Protein AF-0000000075212640 (afdb_homodimer)

Sequence (306 aa):
MAEPISKIMETDVYTANENDTIADVLKILVDKRTSGLPIINDNREIVGFISDGDIMKFIAKQDPRIIDMTSFITVWYDIESFDQKLEDLLKINVMELATTKAITVDINEAVDDVARVLGKKKIKKVPVEENGKLVGVVSRSNIIRYIVQKHLSMAEPISKIMETDVYTANENDTIADVLKILVDKRTSGLPIINDNREIVGFISDGDIMKFIAKQDPRIIDMTSFITVWYDIESFDQKLEDLLKINVMELATTKAITVDINEAVDDVARVLGKKKIKKVPVEENGKLVGVVSRSNIIRYIVQKHLS

Solvent-accessible surface area (backbone atoms only — not comparable to full-atom values): 16655 Å² total; per-residue (Å²): 131,76,55,40,34,62,79,61,38,42,65,86,66,65,68,40,48,61,80,32,30,34,45,57,48,52,50,48,31,59,76,66,72,44,62,58,31,48,19,22,45,96,87,50,35,73,52,22,33,41,37,55,63,46,53,28,37,57,68,34,54,74,63,72,38,75,47,83,47,75,94,68,65,51,70,49,64,62,75,68,47,68,68,57,48,47,60,54,47,39,67,35,50,37,64,81,62,29,44,60,83,52,69,66,41,50,44,70,39,32,44,68,59,51,45,26,49,34,20,71,68,69,45,60,62,38,43,22,24,56,96,69,28,73,59,26,34,39,39,56,64,46,54,50,47,50,48,42,58,70,72,70,97,130,76,54,40,33,62,80,60,39,42,65,87,66,65,69,41,49,60,81,33,30,34,45,57,47,52,50,48,31,57,76,67,71,45,62,58,28,48,18,22,47,97,86,50,34,73,52,21,32,42,39,55,62,46,52,28,35,56,69,34,52,74,63,73,38,74,42,82,48,75,97,66,65,50,68,47,62,61,74,67,48,69,67,56,49,48,60,54,46,37,66,35,49,37,64,80,62,28,45,59,83,52,68,67,42,52,44,71,39,32,43,67,57,50,44,26,49,34,20,71,69,69,47,60,62,36,43,22,25,56,96,70,29,74,59,26,34,39,40,56,64,45,54,50,46,50,48,42,58,70,71,70,98

Secondary structure (DSSP, 8-state):
-PPBGGGTSB-S---EETT-BHHHHHHHHHHHT-SEEEEE-TT-BEEEEEEHHHHHHHHH---------SSS---------HHHHHHHHHHSBGGGTSBSS---EETTSBHHHHHHHHHHTT-SEEEEEETTEEEEEEEHHHHHHHHHHHHT-/-PPBGGGTSB-S---EETT-BHHHHHHHHHHHT-SEEEEE-TT-BEEEEEEHHHHHHHHH---------SSS---------HHHHHHHHHHSBGGGTSBSS---EETTSBHHHHHHHHHHHT-SEEEEEETTEEEEEEEHHHHHHHHHHHHT-

InterPro domains:
  IPR000644 CBS domain [PF00571] (5-60)
  IPR000644 CBS domain [PF00571] (94-148)
  IPR000644 CBS domain [PS51371] (9-65)
  IPR000644 CBS domain [PS51371] (98-153)
  IPR000644 CBS domain [SM00116] (12-60)
  IPR000644 CBS domain [SM00116] (101-148)
  IPR046342 CBS domain superfamily [G3DSA:3.10.580.10] (2-152)
  IPR046342 CBS domain superfamily [SSF54631] (4-149)
  IPR051257 Diverse Function CBS-Domain-Containing Protein [PTHR43080] (5-151)

Nearest PDB structures (foldseek):
  5awe-assembly1_A  TM=8.950E-01  e=1.398E-11  Thermus thermophilus HB8
  4esy-assembly1_B  TM=7.595E-01  e=5.398E-13  Sphaerobacter thermophilus DSM 20745
  4fry-assembly1_A  TM=8.444E-01  e=2.947E-11  Burkholderia ambifaria MC40-6
  4noc-assembly2_C-2  TM=7.188E-01  e=3.620E-10  Kribbella flavida DSM 17836
  4noc-assembly1_B  TM=7.050E-01  e=7.648E-09  Kribbella flavida DSM 17836

pLDDT: mean 90.09, std 15.14, range [45.75, 98.69]

Foldseek 3Di:
DFDFPLVQFAQPADAAEQQAAVLVVVVCCVVVVHFKHFYAYPVQFGFWMDGVVLVVVQLPDQPQPQPPDPPPSPSPSPPPDSVNSVVVRRGHRRNVRTGGPADAAERGDGLVVVLVVCVVVVHFKHFYDHPRHTRGMDGPVSSVVVCCVVPVD/DFDFPLVQFAQPADAAEQQAAVLVVVVCCVVVVHFKHFYAYPVQFGFWMDGVVLVVVQLPDQPQPQPPDPPPSPSPSPPPDSVNSVVVRRGHRRNVRTGGPADAAERGDGLVVVLVVCVVVVHFKHFYDDPRHTRGMDGPVSSVVVCCVVPVD

Radius of gyration: 21.29 Å; Cα contacts (8 Å, |Δi|>4): 547; chains: 2; bounding box: 55×68×63 Å

Organism: Peptococcus niger (NCBI:txid2741)

Structure (mmCIF, N/CA/C/O backbone):
data_AF-0000000075212640-model_v1
#
loop_
_entity.id
_entity.type
_entity.pdbx_description
1 polymer 'CBS domain-containing protein'
#
loop_
_atom_site.group_PDB
_atom_site.id
_atom_site.type_symbol
_atom_site.label_atom_id
_atom_site.label_alt_id
_atom_site.label_comp_id
_atom_site.label_asym_id
_atom_site.label_entity_id
_atom_site.label_seq_id
_atom_site.pdbx_PDB_ins_code
_atom_site.Cartn_x
_atom_site.Cartn_y
_atom_site.Cartn_z
_atom_site.occupancy
_atom_site.B_iso_or_equiv
_atom_site.auth_seq_id
_atom_site.auth_comp_id
_atom_site.auth_asym_id
_atom_site.auth_atom_id
_atom_site.pdbx_PDB_model_num
ATOM 1 N N . MET A 1 1 ? -5.508 -28.453 -8.57 1 57.88 1 MET A N 1
ATOM 2 C CA . MET A 1 1 ? -6.508 -27.391 -8.586 1 57.88 1 MET A CA 1
ATOM 3 C C . MET A 1 1 ? -5.957 -26.125 -7.953 1 57.88 1 MET A C 1
ATOM 5 O O . MET A 1 1 ? -5.07 -26.172 -7.098 1 57.88 1 MET A O 1
ATOM 9 N N . ALA A 1 2 ? -6.359 -24.906 -8.477 1 85.25 2 ALA A N 1
ATOM 10 C CA . ALA A 1 2 ? -5.848 -23.641 -7.961 1 85.25 2 ALA A CA 1
ATOM 11 C C . ALA A 1 2 ? -6.281 -23.422 -6.512 1 85.25 2 ALA A C 1
ATOM 13 O O . ALA A 1 2 ? -7.387 -23.812 -6.125 1 85.25 2 ALA A O 1
ATOM 14 N N . GLU A 1 3 ? -5.496 -23.156 -5.629 1 94.44 3 GLU A N 1
ATOM 15 C CA . GLU A 1 3 ? -5.754 -22.891 -4.219 1 94.44 3 GLU A CA 1
ATOM 16 C C . GLU A 1 3 ? -6.727 -21.734 -4.043 1 94.44 3 GLU A C 1
ATOM 18 O O . GLU A 1 3 ? -6.551 -20.672 -4.652 1 94.44 3 GLU A O 1
ATOM 23 N N . PRO A 1 4 ? -7.863 -22.031 -3.307 1 98.12 4 PRO A N 1
ATOM 24 C CA . PRO A 1 4 ? -8.805 -20.938 -3.088 1 98.12 4 PRO A CA 1
ATOM 25 C C . PRO A 1 4 ? -8.242 -19.844 -2.178 1 98.12 4 PRO A C 1
ATOM 27 O O . PRO A 1 4 ? -7.438 -20.141 -1.291 1 98.12 4 PRO A O 1
ATOM 30 N N . ILE A 1 5 ? -8.734 -18.594 -2.338 1 98.5 5 ILE A N 1
ATOM 31 C CA . ILE A 1 5 ? -8.203 -17.438 -1.624 1 98.5 5 ILE A CA 1
ATOM 32 C C . ILE A 1 5 ? -8.547 -17.547 -0.138 1 98.5 5 ILE A C 1
ATOM 34 O O . ILE A 1 5 ? -7.879 -16.938 0.703 1 98.5 5 ILE A O 1
ATOM 38 N N . SER A 1 6 ? -9.516 -18.359 0.223 1 98.19 6 SER A N 1
ATOM 39 C CA . SER A 1 6 ? -9.922 -18.562 1.61 1 98.19 6 SER A CA 1
ATOM 40 C C . SER A 1 6 ? -8.781 -19.156 2.436 1 98.19 6 SER A C 1
ATOM 42 O O . SER A 1 6 ? -8.758 -19.016 3.658 1 98.19 6 SER A O 1
ATOM 44 N N . LYS A 1 7 ? -7.852 -19.75 1.832 1 97.5 7 LYS A N 1
ATOM 45 C CA . LYS A 1 7 ? -6.762 -20.406 2.531 1 97.5 7 LYS A CA 1
ATOM 46 C C . LYS A 1 7 ? -5.715 -19.406 3.008 1 97.5 7 LYS A C 1
ATOM 48 O O . LYS A 1 7 ? -4.918 -19.719 3.9 1 97.5 7 LYS A O 1
ATOM 53 N N . ILE A 1 8 ? -5.738 -18.172 2.383 1 97.75 8 ILE A N 1
ATOM 54 C CA . ILE A 1 8 ? -4.633 -17.281 2.73 1 97.75 8 ILE A CA 1
ATOM 55 C C . ILE A 1 8 ? -5.184 -15.922 3.16 1 97.75 8 ILE A C 1
ATOM 57 O O . ILE A 1 8 ? -4.426 -15.047 3.582 1 97.75 8 ILE A O 1
ATOM 61 N N . MET A 1 9 ? -6.473 -15.695 3.031 1 98.12 9 MET A N 1
ATOM 62 C CA . MET A 1 9 ? -7.059 -14.398 3.377 1 98.12 9 MET A CA 1
ATOM 63 C C . MET A 1 9 ? -6.984 -14.156 4.879 1 98.12 9 MET A C 1
ATOM 65 O O . MET A 1 9 ? -6.84 -15.094 5.664 1 98.12 9 MET A O 1
ATOM 69 N N . GLU A 1 10 ? -6.992 -12.891 5.262 1 97.62 10 GLU A N 1
ATOM 70 C CA . GLU A 1 10 ? -7.184 -12.523 6.66 1 97.62 10 GLU A CA 1
ATOM 71 C C . GLU A 1 10 ? -8.648 -12.609 7.059 1 97.62 10 GLU A C 1
ATOM 73 O O . GLU A 1 10 ? -9.523 -12.055 6.383 1 97.62 10 GLU A O 1
ATOM 78 N N . THR A 1 11 ? -8.898 -13.273 8.172 1 95.75 11 THR A N 1
ATOM 79 C CA . THR A 1 11 ? -10.289 -13.477 8.578 1 95.75 11 THR A CA 1
ATOM 80 C C . THR A 1 11 ? -10.672 -12.523 9.703 1 95.75 11 THR A C 1
ATOM 82 O O . THR A 1 11 ? -11.852 -12.344 10.008 1 95.75 11 THR A O 1
ATOM 85 N N . ASP A 1 12 ? -9.672 -11.961 10.445 1 94 12 ASP A N 1
ATOM 86 C CA . ASP A 1 12 ? -9.93 -10.883 11.391 1 94 12 ASP A CA 1
ATOM 87 C C . ASP A 1 12 ? -10.047 -9.539 10.672 1 94 12 ASP A C 1
ATOM 89 O O . ASP A 1 12 ? -9.094 -8.758 10.656 1 94 12 ASP A O 1
ATOM 93 N N . VAL A 1 13 ? -11.258 -9.32 10.195 1 94.44 13 VAL A N 1
ATOM 94 C CA . VAL A 1 13 ? -11.461 -8.195 9.289 1 94.44 13 VAL A CA 1
ATOM 95 C C . VAL A 1 13 ? -11.883 -6.957 10.078 1 94.44 13 VAL A C 1
ATOM 97 O O . VAL A 1 13 ? -12.844 -7.008 10.852 1 94.44 13 VAL A O 1
ATOM 100 N N . TYR A 1 14 ? -11.211 -5.922 9.938 1 97.5 14 TYR A N 1
ATOM 101 C CA . TYR A 1 14 ? -11.586 -4.617 10.469 1 97.5 14 TYR A CA 1
ATOM 102 C C . TYR A 1 14 ? -12.359 -3.812 9.43 1 97.5 14 TYR A C 1
ATOM 104 O O . TYR A 1 14 ? -12.039 -3.846 8.242 1 97.5 14 TYR A O 1
ATOM 112 N N . THR A 1 15 ? -13.398 -3.146 9.875 1 98.44 15 THR A N 1
ATOM 113 C CA . THR A 1 15 ? -14.25 -2.406 8.953 1 98.44 15 THR A CA 1
ATOM 114 C C . THR A 1 15 ? -14.531 -1.003 9.477 1 98.44 15 THR A C 1
ATOM 116 O O . THR A 1 15 ? -14.359 -0.738 10.672 1 98.44 15 THR A O 1
ATOM 119 N N . ALA A 1 16 ? -14.836 -0.157 8.609 1 98.56 16 ALA A N 1
ATOM 120 C CA . ALA A 1 16 ? -15.5 1.1 8.938 1 98.56 16 ALA A CA 1
ATOM 121 C C . ALA A 1 16 ? -16.984 1.037 8.602 1 98.56 16 ALA A C 1
ATOM 123 O O . ALA A 1 16 ? -17.406 0.245 7.75 1 98.56 16 ALA A O 1
ATOM 124 N N . ASN A 1 17 ? -17.688 1.801 9.32 1 98.56 17 ASN A N 1
ATOM 125 C CA . ASN A 1 17 ? -19.094 1.987 8.969 1 98.56 17 ASN A CA 1
ATOM 126 C C . ASN A 1 17 ? -19.281 3.156 8.008 1 98.56 17 ASN A C 1
ATOM 128 O O . ASN A 1 17 ? -18.547 4.145 8.07 1 98.56 17 ASN A O 1
ATOM 132 N N . GLU A 1 18 ? -20.312 3.07 7.105 1 98.12 18 GLU A N 1
ATOM 133 C CA . GLU A 1 18 ? -20.531 4.102 6.098 1 98.12 18 GLU A CA 1
ATOM 134 C C . GLU A 1 18 ? -20.812 5.457 6.742 1 98.12 18 GLU A C 1
ATOM 136 O O . GLU A 1 18 ? -20.703 6.496 6.09 1 98.12 18 GLU A O 1
ATOM 141 N N . ASN A 1 19 ? -21.078 5.492 8.062 1 98.5 19 ASN A N 1
ATOM 142 C CA . ASN A 1 19 ? -21.391 6.73 8.766 1 98.5 19 ASN A CA 1
ATOM 143 C C . ASN A 1 19 ? -20.188 7.25 9.547 1 98.5 19 ASN A C 1
ATOM 145 O O . ASN A 1 19 ? -20.25 8.32 10.156 1 98.5 19 ASN A O 1
ATOM 149 N N . ASP A 1 20 ? -19.141 6.523 9.578 1 98.56 20 ASP A N 1
ATOM 150 C CA . ASP A 1 20 ? -17.953 6.926 10.312 1 98.56 20 ASP A CA 1
ATOM 151 C C . ASP A 1 20 ? -17.312 8.164 9.688 1 98.56 20 ASP A C 1
ATOM 153 O O . ASP A 1 20 ? -17.547 8.461 8.516 1 98.56 20 ASP A O 1
ATOM 157 N N . THR A 1 21 ? -16.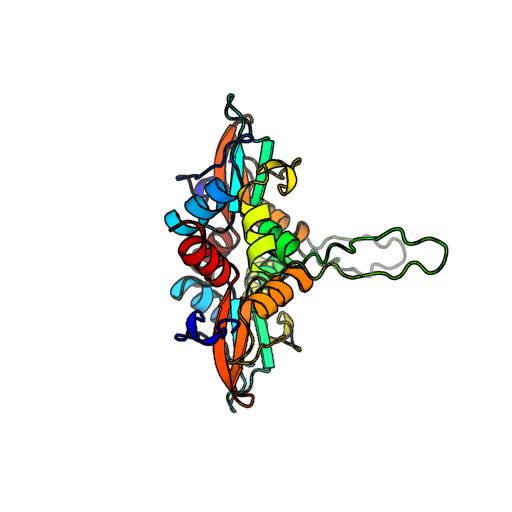562 8.875 10.453 1 98.69 21 THR A N 1
ATOM 158 C CA . THR A 1 21 ? -15.734 9.969 9.969 1 98.69 21 THR A CA 1
ATOM 159 C C . THR A 1 21 ? -14.344 9.469 9.602 1 98.69 21 THR A C 1
ATOM 161 O O . THR A 1 21 ? -13.977 8.336 9.93 1 98.69 21 THR A O 1
ATOM 164 N N . ILE A 1 22 ? -13.578 10.297 9.008 1 98.62 22 ILE A N 1
ATOM 165 C CA . ILE A 1 22 ? -12.195 9.953 8.695 1 98.62 22 ILE A CA 1
ATOM 166 C C . ILE A 1 22 ? -11.391 9.82 9.992 1 98.62 22 ILE A C 1
ATOM 168 O O . ILE A 1 22 ? -10.492 8.984 10.086 1 98.62 22 ILE A O 1
ATOM 172 N N . ALA A 1 23 ? -11.766 10.602 11 1 98.56 23 ALA A N 1
ATOM 173 C CA . ALA A 1 23 ? -11.117 10.43 12.297 1 98.56 23 ALA A CA 1
ATOM 174 C C . ALA A 1 23 ? -11.266 9 12.805 1 98.56 23 ALA A C 1
ATOM 176 O O . ALA A 1 23 ? -10.297 8.406 13.289 1 98.56 23 ALA A O 1
ATOM 177 N N . ASP A 1 24 ? -12.445 8.469 12.68 1 98.44 24 ASP A N 1
ATOM 178 C CA . ASP A 1 24 ? -12.695 7.09 13.086 1 98.44 24 ASP A CA 1
ATOM 179 C C . ASP A 1 24 ? -11.82 6.121 12.281 1 98.44 24 ASP A C 1
ATOM 181 O O . ASP A 1 24 ? -11.242 5.191 12.852 1 98.44 24 ASP A O 1
ATOM 185 N N . VAL A 1 25 ? -11.758 6.363 11.023 1 98.62 25 VAL A N 1
ATOM 186 C CA . VAL A 1 25 ? -10.977 5.523 10.117 1 98.62 25 VAL A CA 1
ATOM 187 C C . VAL A 1 25 ? -9.5 5.566 10.508 1 98.62 25 VAL A C 1
ATOM 189 O O . VAL A 1 25 ? -8.852 4.523 10.625 1 98.62 25 VAL A O 1
ATOM 192 N N . LEU A 1 26 ? -8.961 6.762 10.75 1 98.5 26 LEU A N 1
ATOM 193 C CA . LEU A 1 26 ? -7.551 6.926 11.094 1 98.5 26 LEU A CA 1
ATOM 194 C C . LEU A 1 26 ? -7.211 6.168 12.367 1 98.5 26 LEU A C 1
ATOM 196 O O . LEU A 1 26 ? -6.152 5.543 12.461 1 98.5 26 LEU A O 1
ATOM 200 N N . LYS A 1 27 ? -8.094 6.191 13.305 1 98.12 27 LYS A N 1
ATOM 201 C CA . LYS A 1 27 ? -7.879 5.473 14.555 1 98.12 27 LYS A CA 1
ATOM 202 C C . LYS A 1 27 ? -7.781 3.969 14.312 1 98.12 27 LYS A C 1
ATOM 204 O O . LYS A 1 27 ? -6.91 3.301 14.875 1 98.12 27 LYS A O 1
ATOM 209 N N . ILE A 1 28 ? -8.633 3.432 13.484 1 98.25 28 ILE A N 1
ATOM 210 C CA . ILE A 1 28 ? -8.625 2.002 13.188 1 98.25 28 ILE A CA 1
ATOM 211 C C . ILE A 1 28 ? -7.34 1.637 12.445 1 98.25 28 ILE A C 1
ATOM 213 O O . ILE A 1 28 ? -6.699 0.632 12.766 1 98.25 28 ILE A O 1
ATOM 217 N N . LEU A 1 29 ? -6.984 2.469 11.461 1 98.12 29 LEU A N 1
ATOM 218 C CA . LEU A 1 29 ? -5.773 2.188 10.688 1 98.12 29 LEU A CA 1
ATOM 219 C C . LEU A 1 29 ? -4.559 2.092 11.602 1 98.12 29 LEU A C 1
ATOM 221 O O . LEU A 1 29 ? -3.734 1.187 11.453 1 98.12 29 LEU A O 1
ATOM 225 N N . VAL A 1 30 ? -4.461 2.979 12.555 1 97.88 30 VAL A N 1
ATOM 226 C CA . VAL A 1 30 ? -3.305 3.02 13.445 1 97.88 30 VAL A CA 1
ATOM 227 C C . VAL A 1 30 ? -3.389 1.877 14.453 1 97.88 30 VAL A C 1
ATOM 229 O O . VAL A 1 30 ? -2.43 1.12 14.625 1 97.88 30 VAL A O 1
ATOM 232 N N . ASP A 1 31 ? -4.52 1.695 15.086 1 97.31 31 ASP A N 1
ATOM 233 C CA . ASP A 1 31 ? -4.707 0.714 16.141 1 97.31 31 ASP A CA 1
ATOM 234 C C . ASP A 1 31 ? -4.52 -0.708 15.625 1 97.31 31 ASP A C 1
ATOM 236 O O . ASP A 1 31 ? -3.957 -1.561 16.312 1 97.31 31 ASP A O 1
ATOM 240 N N . LYS A 1 32 ? -4.973 -0.903 14.422 1 97.25 32 LYS A N 1
ATOM 241 C CA . LYS A 1 32 ? -4.969 -2.264 13.891 1 97.25 32 LYS A CA 1
ATOM 242 C C . LYS A 1 32 ? -3.803 -2.477 12.93 1 97.25 32 LYS A C 1
ATOM 244 O O . LYS A 1 32 ? -3.627 -3.572 12.391 1 97.25 32 LYS A O 1
ATOM 249 N N . ARG A 1 33 ? -3.047 -1.475 12.672 1 95.44 33 ARG A N 1
ATOM 250 C CA . ARG A 1 33 ? -1.868 -1.53 11.82 1 95.44 33 ARG A CA 1
ATOM 251 C C . ARG A 1 33 ? -2.227 -2.047 10.43 1 95.44 33 ARG A C 1
ATOM 253 O O . ARG A 1 33 ? -1.593 -2.977 9.922 1 95.44 33 ARG A O 1
ATOM 260 N N . THR A 1 34 ? -3.281 -1.457 9.891 1 96.5 34 THR A N 1
ATOM 261 C CA . THR A 1 34 ? -3.715 -1.787 8.539 1 96.5 34 THR A CA 1
ATOM 262 C C . THR A 1 34 ? -3.779 -0.534 7.668 1 96.5 34 THR A C 1
ATOM 264 O O . THR A 1 34 ? -3.797 0.585 8.188 1 96.5 34 THR A O 1
ATOM 267 N N . SER A 1 35 ? -3.742 -0.708 6.34 1 96.69 35 SER A N 1
ATOM 268 C CA . SER A 1 35 ? -3.619 0.432 5.438 1 96.69 35 SER A CA 1
ATOM 269 C C . SER A 1 35 ? -4.93 0.707 4.711 1 96.69 35 SER A C 1
ATOM 271 O O . SER A 1 35 ? -5.012 1.621 3.889 1 96.69 35 SER A O 1
ATOM 273 N N . GLY A 1 36 ? -5.949 -0.08 4.93 1 97.5 36 GLY A N 1
ATOM 274 C CA . GLY A 1 36 ? -7.258 0.086 4.32 1 97.5 36 GLY A CA 1
ATOM 275 C C . GLY A 1 36 ? -8.336 -0.763 4.973 1 97.5 36 GLY A C 1
ATOM 276 O O . GLY A 1 36 ? -8.023 -1.733 5.672 1 97.5 36 GLY A O 1
ATOM 277 N N . LEU A 1 37 ? -9.523 -0.365 4.727 1 98 37 LEU A N 1
ATOM 278 C CA . LEU A 1 37 ? -10.68 -0.979 5.371 1 98 37 LEU A CA 1
ATOM 279 C C . LEU A 1 37 ? -11.852 -1.091 4.395 1 98 37 LEU A C 1
ATOM 281 O O . LEU A 1 37 ? -12.172 -0.13 3.693 1 98 37 LEU A O 1
ATOM 285 N N . PRO A 1 38 ? -12.492 -2.287 4.375 1 98.5 38 PRO A N 1
ATOM 286 C CA . PRO A 1 38 ? -13.836 -2.277 3.793 1 98.5 38 PRO A CA 1
ATOM 287 C C . PRO A 1 38 ? -14.812 -1.416 4.586 1 98.5 38 PRO A C 1
ATOM 289 O O . PRO A 1 38 ? -14.68 -1.285 5.805 1 98.5 38 PRO A O 1
ATOM 292 N N . ILE A 1 39 ? -15.711 -0.824 3.879 1 98.69 39 ILE A N 1
ATOM 293 C CA . ILE A 1 39 ? -16.797 -0.071 4.504 1 98.69 39 ILE A CA 1
ATOM 294 C C . ILE A 1 39 ? -18.094 -0.859 4.406 1 98.69 39 ILE A C 1
ATOM 296 O O . ILE A 1 39 ? -18.469 -1.323 3.322 1 98.69 39 ILE A O 1
ATOM 300 N N . ILE A 1 40 ? -18.734 -1 5.504 1 97.75 40 ILE A N 1
ATOM 301 C CA . ILE A 1 40 ? -19.984 -1.755 5.508 1 97.75 40 ILE A CA 1
ATOM 302 C C . ILE A 1 40 ? -21.125 -0.864 5.996 1 97.75 40 ILE A C 1
ATOM 304 O O . ILE A 1 40 ? -20.891 0.156 6.648 1 97.75 40 ILE A O 1
ATOM 308 N N . ASN A 1 41 ? -22.297 -1.196 5.578 1 96.25 41 ASN A N 1
ATOM 309 C CA . ASN A 1 41 ? -23.469 -0.533 6.121 1 96.25 41 ASN A CA 1
ATOM 310 C C . ASN A 1 41 ? -24.047 -1.303 7.301 1 96.25 41 ASN A C 1
ATOM 312 O O . ASN A 1 41 ? -23.438 -2.258 7.785 1 96.25 41 ASN A O 1
ATOM 316 N N . ASP A 1 42 ? -25.172 -0.856 7.809 1 95.19 42 ASP A N 1
ATOM 317 C CA . ASP A 1 42 ? -25.766 -1.438 9.008 1 95.19 42 ASP A CA 1
ATOM 318 C C . ASP A 1 42 ? -26.25 -2.867 8.742 1 95.19 42 ASP A C 1
ATOM 320 O O . ASP A 1 42 ? -26.453 -3.641 9.68 1 95.19 42 ASP A O 1
ATOM 324 N N . ASN A 1 43 ? -26.453 -3.285 7.457 1 91.81 43 ASN A N 1
ATOM 325 C CA . ASN A 1 43 ? -26.844 -4.641 7.086 1 91.81 43 ASN A CA 1
ATOM 326 C C . ASN A 1 43 ? -25.625 -5.52 6.828 1 91.81 43 ASN A C 1
ATOM 328 O O . ASN A 1 43 ? -25.75 -6.609 6.266 1 91.81 43 ASN A O 1
ATOM 332 N N . ARG A 1 44 ? -24.422 -4.969 7.004 1 90.38 44 ARG A N 1
ATOM 333 C CA . ARG A 1 44 ? -23.141 -5.645 6.871 1 90.38 44 ARG A CA 1
ATOM 334 C C . ARG A 1 44 ? -22.812 -5.922 5.406 1 90.38 44 ARG A C 1
ATOM 336 O O . ARG A 1 44 ? -22.125 -6.898 5.09 1 90.38 44 ARG A O 1
ATOM 343 N N . GLU A 1 45 ? -23.422 -5.16 4.602 1 93.25 45 GLU A N 1
ATOM 344 C CA . GLU A 1 45 ? -23.047 -5.195 3.193 1 93.25 45 GLU A CA 1
ATOM 345 C C . GLU A 1 45 ? -21.844 -4.301 2.92 1 93.25 45 GLU A C 1
ATOM 347 O O . GLU A 1 45 ? -21.703 -3.229 3.51 1 93.25 45 GLU A O 1
ATOM 352 N N . ILE A 1 46 ? -21.047 -4.816 2.018 1 96.75 46 ILE A N 1
ATOM 353 C CA . ILE A 1 46 ? -19.891 -4.02 1.628 1 96.75 46 ILE A CA 1
ATOM 354 C C . ILE A 1 46 ? -20.328 -2.857 0.744 1 96.75 46 ILE A C 1
ATOM 356 O O . ILE A 1 46 ? -20.891 -3.068 -0.337 1 96.75 46 ILE A O 1
ATOM 360 N N . VAL A 1 47 ? -20.031 -1.628 1.157 1 96.94 47 VAL A N 1
ATOM 361 C CA . VAL A 1 47 ? -20.562 -0.491 0.403 1 96.94 47 VAL A CA 1
ATOM 362 C C . VAL A 1 47 ? -19.391 0.364 -0.105 1 96.94 47 VAL A C 1
ATOM 364 O O . VAL A 1 47 ? -19.609 1.331 -0.841 1 96.94 47 VAL A O 1
ATOM 367 N N . GLY A 1 48 ? -18.203 0.061 0.269 1 97.75 48 GLY A N 1
ATOM 368 C CA . GLY A 1 48 ? -17.047 0.812 -0.202 1 97.75 48 GLY A CA 1
ATOM 369 C C . GLY A 1 48 ? -15.734 0.31 0.367 1 97.75 48 GLY A C 1
ATOM 370 O O . GLY A 1 48 ? -15.688 -0.757 0.983 1 97.75 48 GLY A O 1
ATOM 371 N N . PHE A 1 49 ? -14.711 0.98 0.083 1 98.62 49 PHE A N 1
ATOM 372 C CA . PHE A 1 49 ? -13.367 0.721 0.58 1 98.62 49 PHE A CA 1
ATOM 373 C C . PHE A 1 49 ? -12.586 2.021 0.737 1 98.62 49 PHE A C 1
ATOM 375 O O . PHE A 1 49 ? -12.672 2.908 -0.115 1 98.62 49 PHE A O 1
ATOM 382 N N . ILE A 1 50 ? -11.883 2.152 1.85 1 98.62 50 ILE A N 1
ATOM 383 C CA . ILE A 1 50 ? -11.047 3.328 2.055 1 98.62 50 ILE A CA 1
ATOM 384 C C . ILE A 1 50 ? -9.633 2.893 2.459 1 98.62 50 ILE A C 1
ATOM 386 O O . ILE A 1 50 ? -9.469 1.948 3.234 1 98.62 50 ILE A O 1
ATOM 390 N N . SER A 1 51 ? -8.625 3.465 1.9 1 97.62 51 SER A N 1
ATOM 391 C CA . SER A 1 51 ? -7.23 3.166 2.229 1 97.62 51 SER A CA 1
ATOM 392 C C . SER A 1 51 ? -6.469 4.43 2.604 1 97.62 51 SER A C 1
ATOM 394 O O . SER A 1 51 ? -7 5.539 2.498 1 97.62 51 SER A O 1
ATOM 396 N N . ASP A 1 52 ? -5.281 4.223 3.096 1 97.44 52 ASP A N 1
ATOM 397 C CA . ASP A 1 52 ? -4.406 5.352 3.393 1 97.44 52 ASP A CA 1
ATOM 398 C C . ASP A 1 52 ? -4.051 6.121 2.123 1 97.44 52 ASP A C 1
ATOM 400 O O . ASP A 1 52 ? -3.717 7.305 2.182 1 97.44 52 ASP A O 1
ATOM 404 N N . GLY A 1 53 ? -4.199 5.484 0.976 1 96.5 53 GLY A N 1
ATOM 405 C CA . GLY A 1 53 ? -4.008 6.195 -0.279 1 96.5 53 GLY A CA 1
ATOM 406 C C . GLY A 1 53 ? -5.055 7.266 -0.523 1 96.5 53 GLY A C 1
ATOM 407 O O . GLY A 1 53 ? -4.738 8.344 -1.029 1 96.5 53 GLY A O 1
ATOM 408 N N . ASP A 1 54 ? -6.242 7 -0.199 1 96.62 54 ASP A N 1
ATOM 409 C CA . ASP A 1 54 ? -7.328 7.969 -0.336 1 96.62 54 ASP A CA 1
ATOM 410 C C . ASP A 1 54 ? -7.086 9.188 0.544 1 96.62 54 ASP A C 1
ATOM 412 O O . ASP A 1 54 ? -7.352 10.32 0.131 1 96.62 54 ASP A O 1
ATOM 416 N N . ILE A 1 55 ? -6.574 8.891 1.722 1 96.81 55 ILE A N 1
ATOM 417 C CA . ILE A 1 55 ? -6.32 9.961 2.684 1 96.81 55 ILE A CA 1
ATOM 418 C C . ILE A 1 55 ? -5.156 10.82 2.201 1 96.81 55 ILE A C 1
ATOM 420 O O . ILE A 1 55 ? -5.238 12.055 2.219 1 96.81 55 ILE A O 1
ATOM 424 N N . MET A 1 56 ? -4.098 10.18 1.715 1 95.88 56 MET A N 1
ATOM 425 C CA . MET A 1 56 ? -2.947 10.914 1.196 1 95.88 56 MET A CA 1
ATOM 426 C C . MET A 1 56 ? -3.34 11.766 -0.002 1 95.88 56 MET A C 1
ATOM 428 O O . MET A 1 56 ? -2.854 12.891 -0.156 1 95.88 56 MET A O 1
ATOM 432 N N . LYS A 1 57 ? -4.168 11.227 -0.863 1 94.94 57 LYS A N 1
ATOM 433 C CA . LYS A 1 57 ? -4.645 11.977 -2.021 1 94.94 57 LYS A CA 1
ATOM 434 C C . LYS A 1 57 ? -5.355 13.258 -1.593 1 94.94 57 LYS A C 1
ATOM 436 O O . LYS A 1 57 ? -5.156 14.32 -2.193 1 94.94 57 LYS A O 1
ATOM 441 N N . PHE A 1 58 ? -6.188 13.148 -0.618 1 94.69 58 PHE A N 1
ATOM 442 C CA . PHE A 1 58 ? -6.883 14.32 -0.105 1 94.69 58 PHE A CA 1
ATOM 443 C C . PHE A 1 58 ? -5.891 15.359 0.408 1 94.69 58 PHE A C 1
ATOM 445 O O . PHE A 1 58 ? -6.016 16.547 0.109 1 94.69 58 PHE A O 1
ATOM 452 N N . ILE A 1 59 ? -4.914 14.891 1.23 1 92 59 ILE A N 1
ATOM 453 C CA . ILE A 1 59 ? -3.924 15.773 1.831 1 92 59 ILE A CA 1
ATOM 454 C C . ILE A 1 59 ? -3.145 16.5 0.733 1 92 59 ILE A C 1
ATOM 456 O O . ILE A 1 59 ? -2.818 17.672 0.867 1 92 59 ILE A O 1
ATOM 460 N N . ALA A 1 60 ? -2.893 15.836 -0.335 1 91.56 60 ALA A N 1
ATOM 461 C CA . ALA A 1 60 ? -2.062 16.375 -1.407 1 91.56 60 ALA A CA 1
ATOM 462 C C . ALA A 1 60 ? -2.85 17.359 -2.27 1 91.56 60 ALA A C 1
ATOM 464 O O . ALA A 1 60 ? -2.266 18.156 -3.006 1 91.56 60 ALA A O 1
ATOM 465 N N . LYS A 1 61 ? -4.141 17.203 -2.271 1 86.19 61 LYS A N 1
ATOM 466 C CA . LYS A 1 61 ? -4.977 18.047 -3.115 1 86.19 61 LYS A CA 1
ATOM 467 C C . LYS A 1 61 ? -4.871 19.516 -2.701 1 86.19 61 LYS A C 1
ATOM 469 O O . LYS A 1 61 ? -4.859 19.828 -1.509 1 86.19 61 LYS A O 1
ATOM 474 N N . GLN A 1 62 ? -4.449 20.344 -3.631 1 70.38 62 GLN A N 1
ATOM 475 C CA . GLN A 1 62 ? -4.449 21.781 -3.414 1 70.38 62 GLN A CA 1
ATOM 476 C C . GLN A 1 62 ? -5.758 22.406 -3.883 1 70.38 62 GLN A C 1
ATOM 478 O O . GLN A 1 62 ? -6.27 22.062 -4.949 1 70.38 62 GLN A O 1
ATOM 483 N N . ASP A 1 63 ? -6.633 22.672 -3.039 1 59.22 63 ASP A N 1
ATOM 484 C CA . ASP A 1 63 ? -7.895 23.281 -3.449 1 59.22 63 ASP A CA 1
ATOM 485 C C . ASP A 1 63 ? -7.676 24.719 -3.943 1 59.22 63 ASP A C 1
ATOM 487 O O . ASP A 1 63 ? -7.172 25.562 -3.203 1 59.22 63 ASP A O 1
ATOM 491 N N . PRO A 1 64 ? -7.734 24.734 -5.312 1 53.88 64 PRO A N 1
ATOM 492 C CA . PRO A 1 64 ? -7.66 26.125 -5.766 1 53.88 64 PRO A CA 1
ATOM 493 C C . PRO A 1 64 ? -8.781 26.984 -5.199 1 53.88 64 PRO A C 1
ATOM 495 O O . PRO A 1 64 ? -9.906 26.5 -5.012 1 53.88 64 PRO A O 1
ATOM 498 N N . ARG A 1 65 ? -8.703 27.547 -4.148 1 53.12 65 ARG A N 1
ATOM 499 C CA . ARG A 1 65 ? -9.766 28.484 -3.807 1 53.12 65 ARG A CA 1
ATOM 500 C C . ARG A 1 65 ? -9.906 29.562 -4.875 1 53.12 65 ARG A C 1
ATOM 502 O O . ARG A 1 65 ? -8.922 30.188 -5.27 1 53.12 65 ARG A O 1
ATOM 509 N N . ILE A 1 66 ? -10.773 29.188 -5.867 1 49.75 66 ILE A N 1
ATOM 510 C CA . ILE A 1 66 ? -11.125 30.172 -6.879 1 49.75 66 ILE A CA 1
ATOM 511 C C . ILE A 1 66 ? -11.719 31.406 -6.211 1 49.75 66 ILE A C 1
ATOM 513 O O . ILE A 1 66 ? -12.75 31.328 -5.543 1 49.75 66 ILE A O 1
ATOM 517 N N . ILE A 1 67 ? -10.969 32.094 -5.645 1 46.38 67 ILE A N 1
ATOM 518 C CA . ILE A 1 67 ? -11.578 33.375 -5.23 1 46.38 67 ILE A CA 1
ATOM 519 C C . ILE A 1 67 ? -11.992 34.156 -6.465 1 46.38 67 ILE A C 1
ATOM 521 O O . ILE A 1 67 ? -11.18 34.438 -7.348 1 46.38 67 ILE A O 1
ATOM 525 N N . ASP A 1 68 ? -13.203 33.969 -6.812 1 45.91 68 ASP A N 1
ATOM 526 C CA . ASP A 1 68 ? -13.828 34.75 -7.875 1 45.91 68 ASP A CA 1
ATOM 527 C C . ASP A 1 68 ? -13.539 36.25 -7.695 1 45.91 68 ASP A C 1
ATOM 529 O O . ASP A 1 68 ? -14.133 36.906 -6.836 1 45.91 68 ASP A O 1
ATOM 533 N N . MET A 1 69 ? -12.297 36.781 -7.789 1 46.06 69 MET A N 1
ATOM 534 C CA . MET A 1 69 ? -12.258 38.219 -7.859 1 46.06 69 MET A CA 1
ATOM 535 C C . MET A 1 69 ? -12.938 38.719 -9.133 1 46.06 69 MET A C 1
ATOM 537 O O . MET A 1 69 ? -12.984 38.031 -10.133 1 46.06 69 MET A O 1
ATOM 541 N N . THR A 1 70 ? -13.664 39.688 -9.391 1 51.97 70 THR A N 1
ATOM 542 C CA . THR A 1 70 ? -13.992 40.375 -10.625 1 51.97 70 THR A CA 1
ATOM 543 C C . THR A 1 70 ? -12.891 40.188 -11.664 1 51.97 70 THR A C 1
ATOM 545 O O . THR A 1 70 ? -11.805 39.719 -11.344 1 51.97 70 THR A O 1
ATOM 548 N N . SER A 1 71 ? -12.312 40.938 -12.797 1 47.72 71 SER A N 1
ATOM 549 C CA . SER A 1 71 ? -11.617 40.5 -13.992 1 47.72 71 SER A CA 1
ATOM 550 C C . SER A 1 71 ? -10.398 39.625 -13.633 1 47.72 71 SER A C 1
ATOM 552 O O . SER A 1 71 ? -9.836 38.969 -14.492 1 47.72 71 SER A O 1
ATOM 554 N N . PHE A 1 72 ? -9.32 40.219 -13.102 1 48.91 72 PHE A N 1
ATOM 555 C CA . PHE A 1 72 ? -7.977 39.719 -12.82 1 48.91 72 PHE A CA 1
ATOM 556 C C . PHE A 1 72 ? -8.016 38.562 -11.844 1 48.91 72 PHE A C 1
ATOM 558 O O . PHE A 1 72 ? -8.219 38.75 -10.641 1 48.91 72 PHE A O 1
ATOM 565 N N . ILE A 1 73 ? -8.555 37.438 -12.242 1 48.41 73 ILE A N 1
ATOM 566 C CA . ILE A 1 73 ? -8.703 36.188 -11.5 1 48.41 73 ILE A CA 1
ATOM 567 C C . ILE A 1 73 ? -7.465 35.938 -10.648 1 48.41 73 ILE A C 1
ATOM 569 O O . ILE A 1 73 ? -6.375 35.688 -11.18 1 48.41 73 ILE A O 1
ATOM 573 N N . THR A 1 74 ? -7.277 36.906 -9.672 1 47.59 74 THR A N 1
ATOM 574 C CA . THR A 1 74 ? -6.152 36.625 -8.781 1 47.59 74 THR A CA 1
ATOM 575 C C . THR A 1 74 ? -6.371 35.281 -8.055 1 47.59 74 THR A C 1
ATOM 577 O O . THR A 1 74 ? -7.461 35.031 -7.547 1 47.59 74 THR A O 1
ATOM 580 N N . VAL A 1 75 ? -5.93 34.312 -8.594 1 46.88 75 VAL A N 1
ATOM 581 C CA . VAL A 1 75 ? -5.91 33 -7.961 1 46.88 75 VAL A CA 1
ATOM 582 C C . VAL A 1 75 ? -5.203 33.094 -6.609 1 46.88 75 VAL A C 1
ATOM 584 O O . VAL A 1 75 ? -4.027 33.438 -6.539 1 46.88 75 VAL A O 1
ATOM 587 N N . TRP A 1 76 ? -5.914 33.656 -5.586 1 49.69 76 TRP A N 1
ATOM 588 C CA . TRP A 1 76 ? -5.262 33.562 -4.281 1 49.69 76 TRP A CA 1
ATOM 589 C C . TRP A 1 76 ? -5.328 32.125 -3.756 1 49.69 76 TRP A C 1
ATOM 591 O O . TRP A 1 76 ? -6.348 31.453 -3.912 1 49.69 76 TRP A O 1
ATOM 601 N N . TYR A 1 77 ? -4.328 31.484 -3.877 1 48.28 77 TYR A N 1
ATOM 602 C CA . TYR A 1 77 ? -4.184 30.156 -3.283 1 48.28 77 TYR A CA 1
ATOM 603 C C . TYR A 1 77 ? -4.414 30.203 -1.777 1 48.28 77 TYR A C 1
ATOM 605 O O . TYR A 1 77 ? -3.865 31.078 -1.087 1 48.28 77 TYR A O 1
ATOM 613 N N . ASP A 1 78 ? -5.66 30.328 -1.297 1 51.34 78 ASP A N 1
ATOM 614 C CA . ASP A 1 78 ? -5.867 30.156 0.137 1 51.34 78 ASP A CA 1
ATOM 615 C C . ASP A 1 78 ? -5.059 28.984 0.67 1 51.34 78 ASP A C 1
ATOM 617 O O . ASP A 1 78 ? -5.348 27.828 0.342 1 51.34 78 ASP A O 1
ATOM 621 N N . ILE A 1 79 ? -3.787 29.281 0.914 1 58.75 79 ILE A N 1
ATOM 622 C CA . ILE A 1 79 ? -2.812 28.281 1.355 1 58.75 79 ILE A CA 1
ATOM 623 C C . ILE A 1 79 ? -3.248 27.703 2.695 1 58.75 79 ILE A C 1
ATOM 625 O O . ILE A 1 79 ? -3.07 28.328 3.744 1 58.75 79 ILE A O 1
ATOM 629 N N . GLU A 1 80 ? -4.492 27.047 2.752 1 73.5 80 GLU A N 1
ATOM 630 C CA . GLU A 1 80 ? -4.793 26.266 3.947 1 73.5 80 GLU A CA 1
ATOM 631 C C . GLU A 1 80 ? -3.531 25.625 4.523 1 73.5 80 GLU A C 1
ATOM 633 O O . GLU A 1 80 ? -2.699 25.094 3.781 1 73.5 80 GLU A O 1
ATOM 638 N N . SER A 1 81 ? -3.387 26.062 5.766 1 82.69 81 SER A N 1
ATOM 639 C CA . SER A 1 81 ? -2.258 25.406 6.418 1 82.69 81 SER A CA 1
ATOM 640 C C . SER A 1 81 ? -2.469 23.891 6.504 1 82.69 81 SER A C 1
ATOM 642 O O . SER A 1 81 ? -3.594 23.406 6.355 1 82.69 81 SER A O 1
ATOM 644 N N . PHE A 1 82 ? -1.522 23.219 6.648 1 85.19 82 PHE A N 1
ATOM 645 C CA . PHE A 1 82 ? -1.588 21.766 6.812 1 85.19 82 PHE A CA 1
ATOM 646 C C . PHE A 1 82 ? -2.479 21.406 7.992 1 85.19 82 PHE A C 1
ATOM 648 O O . PHE A 1 82 ? -3.307 20.5 7.895 1 85.19 82 PHE A O 1
ATOM 655 N N . ASP A 1 83 ? -2.402 22.156 9.016 1 87.44 83 ASP A N 1
ATOM 656 C CA . ASP A 1 83 ? -3.18 21.875 10.219 1 87.44 83 ASP A CA 1
ATOM 657 C C . ASP A 1 83 ? -4.672 22.078 9.969 1 87.44 83 ASP A C 1
ATOM 659 O O . ASP A 1 83 ? -5.496 21.281 10.43 1 87.44 83 ASP A O 1
ATOM 663 N N . GLN A 1 84 ? -4.973 23.141 9.305 1 87.5 84 GLN A N 1
ATOM 664 C CA . GLN A 1 84 ? -6.375 23.391 8.984 1 87.5 84 GLN A CA 1
ATOM 665 C C . GLN A 1 84 ? -6.938 22.312 8.078 1 87.5 84 GLN A C 1
ATOM 667 O O . GLN A 1 84 ? -8.078 21.875 8.25 1 87.5 84 GLN A O 1
ATOM 672 N N . LYS A 1 85 ? -6.148 21.906 7.145 1 89.31 85 LYS A N 1
ATOM 673 C CA . LYS A 1 85 ? -6.562 20.828 6.246 1 89.31 85 LYS A CA 1
ATOM 674 C C . LYS A 1 85 ? -6.84 19.547 7.02 1 89.31 85 LYS A C 1
ATOM 676 O O . LYS A 1 85 ? -7.812 18.844 6.738 1 89.31 85 LYS A O 1
ATOM 681 N N . LEU A 1 86 ? -6.027 19.328 7.957 1 92 86 LEU A N 1
ATOM 682 C CA . LEU A 1 86 ? -6.191 18.125 8.766 1 92 86 LEU A CA 1
ATOM 683 C C . LEU A 1 86 ? -7.449 18.219 9.625 1 92 86 LEU A C 1
ATOM 685 O O . LEU A 1 86 ? -8.164 17.219 9.789 1 92 86 LEU A O 1
ATOM 689 N N . GLU A 1 87 ? -7.676 19.375 10.156 1 91.69 87 GLU A N 1
ATOM 690 C CA . GLU A 1 87 ? -8.891 19.562 10.945 1 91.69 87 GLU A CA 1
ATOM 691 C C . GLU A 1 87 ? -10.141 19.297 10.109 1 91.69 87 GLU A C 1
ATOM 693 O O . GLU A 1 87 ? -11.094 18.688 10.586 1 91.69 87 GLU A O 1
ATOM 698 N N . ASP A 1 88 ? -10.086 19.75 8.914 1 92.31 88 ASP A N 1
ATOM 699 C CA . ASP A 1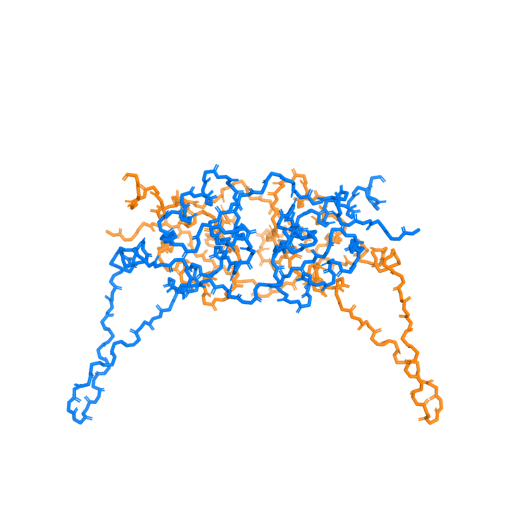 88 ? -11.203 19.516 8.008 1 92.31 88 ASP A CA 1
ATOM 700 C C . ASP A 1 88 ? -11.305 18.047 7.637 1 92.31 88 ASP A C 1
ATOM 702 O O . ASP A 1 88 ? -12.398 17.484 7.605 1 92.31 88 ASP A O 1
ATOM 706 N N . LEU A 1 89 ? -10.219 17.438 7.418 1 94.62 89 LEU A N 1
ATOM 707 C CA . LEU A 1 89 ? -10.148 16.031 7.035 1 94.62 89 LEU A CA 1
ATOM 708 C C . LEU A 1 89 ? -10.812 15.148 8.086 1 94.62 89 LEU A C 1
ATOM 710 O O . LEU A 1 89 ? -11.57 14.242 7.742 1 94.62 89 LEU A O 1
ATOM 714 N N . LEU A 1 90 ? -10.625 15.43 9.297 1 96.62 90 LEU A N 1
ATOM 715 C CA . LEU A 1 90 ? -11.039 14.562 10.398 1 96.62 90 LEU A CA 1
ATOM 716 C C . LEU A 1 90 ? -12.555 14.508 10.508 1 96.62 90 LEU A C 1
ATOM 718 O O . LEU A 1 90 ? -13.117 13.531 11.016 1 96.62 90 LEU A O 1
ATOM 722 N N . LYS A 1 91 ? -13.211 15.516 9.953 1 96.88 91 LYS A N 1
ATOM 723 C CA . LYS A 1 91 ? -14.656 15.625 10.125 1 96.88 91 LYS A CA 1
ATOM 724 C C . LYS A 1 91 ? -15.391 15.062 8.914 1 96.88 91 LYS A C 1
ATOM 726 O O . LYS A 1 91 ? -16.609 14.852 8.969 1 96.88 91 LYS A O 1
ATOM 731 N N . ILE A 1 92 ? -14.711 14.727 7.875 1 97.69 92 ILE A N 1
ATOM 732 C CA . ILE A 1 92 ? -15.297 14.258 6.625 1 97.69 92 ILE A CA 1
ATOM 733 C C . ILE A 1 92 ? -15.906 12.867 6.828 1 97.69 92 ILE A C 1
ATOM 735 O O . ILE A 1 92 ? -15.32 12.016 7.5 1 97.69 92 ILE A O 1
ATOM 739 N N . ASN A 1 93 ? -17.141 12.727 6.27 1 98.62 93 ASN A N 1
ATOM 740 C CA . ASN A 1 93 ? -17.688 11.383 6.203 1 98.62 93 ASN A CA 1
ATOM 741 C C . ASN A 1 93 ? -16.828 10.461 5.344 1 98.62 93 ASN A C 1
ATOM 743 O O . ASN A 1 93 ? -16.375 10.859 4.273 1 98.62 93 ASN A O 1
ATOM 747 N N . VAL A 1 94 ? -16.641 9.227 5.828 1 98.69 94 VAL A N 1
ATOM 748 C CA . VAL A 1 94 ? -15.75 8.266 5.188 1 98.69 94 VAL A CA 1
ATOM 749 C C . VAL A 1 94 ? -16.156 8.078 3.727 1 98.69 94 VAL A C 1
ATOM 751 O O . VAL A 1 94 ? -15.289 7.918 2.855 1 98.69 94 VAL A O 1
ATOM 754 N N . MET A 1 95 ? -17.406 8.125 3.381 1 98.31 95 MET A N 1
ATOM 755 C CA . MET A 1 95 ? -17.891 7.82 2.039 1 98.31 95 MET A CA 1
ATOM 756 C C . MET A 1 95 ? -17.531 8.93 1.061 1 98.31 95 MET A C 1
ATOM 758 O O . MET A 1 95 ? -17.609 8.742 -0.155 1 98.31 95 MET A O 1
ATOM 762 N N . GLU A 1 96 ? -17.125 10.102 1.519 1 97.69 96 GLU A N 1
ATOM 763 C CA . GLU A 1 96 ? -16.719 11.211 0.662 1 97.69 96 GLU A CA 1
ATOM 764 C C . GLU A 1 96 ? -15.352 10.969 0.04 1 97.69 96 GLU A C 1
ATOM 766 O O . GLU A 1 96 ? -15.031 11.531 -1.008 1 97.69 96 GLU A O 1
ATOM 771 N N . LEU A 1 97 ? -14.547 10.125 0.708 1 97.31 97 LEU A N 1
ATOM 772 C CA . LEU A 1 97 ? -13.203 9.867 0.207 1 97.31 97 LEU A CA 1
ATOM 773 C C . LEU A 1 97 ? -13.078 8.438 -0.321 1 97.31 97 LEU A C 1
ATOM 775 O O . LEU A 1 97 ? -12.172 8.141 -1.101 1 97.31 97 LEU A O 1
ATOM 779 N N . ALA A 1 98 ? -13.969 7.59 0.114 1 97.75 98 ALA A N 1
ATOM 780 C CA . ALA A 1 98 ? -13.883 6.16 -0.161 1 97.75 98 ALA A CA 1
ATOM 781 C C . ALA A 1 98 ? -14.211 5.859 -1.621 1 97.75 98 ALA A C 1
ATOM 783 O O . ALA A 1 98 ? -14.844 6.668 -2.301 1 97.75 98 ALA A O 1
ATOM 784 N N . THR A 1 99 ? -13.688 4.688 -2.043 1 95.94 99 THR A N 1
ATOM 785 C CA . THR A 1 99 ? -14.203 4.105 -3.279 1 95.94 99 THR A CA 1
ATOM 786 C C . THR A 1 99 ? -15.562 3.449 -3.049 1 95.94 99 THR A C 1
ATOM 788 O O . THR A 1 99 ? -15.695 2.576 -2.188 1 95.94 99 THR A O 1
ATOM 791 N N . THR A 1 100 ? -16.625 3.814 -3.688 1 92 100 THR A N 1
ATOM 792 C CA . THR A 1 100 ? -17.984 3.32 -3.461 1 92 100 THR A CA 1
ATOM 793 C C . THR A 1 100 ? -18.219 2.029 -4.242 1 92 100 THR A C 1
ATOM 795 O O . THR A 1 100 ? -19.016 1.184 -3.822 1 92 100 THR A O 1
ATOM 798 N N . LYS A 1 101 ? -17.719 1.714 -5.332 1 89.25 101 LYS A N 1
ATOM 799 C CA . LYS A 1 101 ? -17.812 0.446 -6.051 1 89.25 101 LYS A CA 1
ATOM 800 C C . LYS A 1 101 ? -16.578 -0.419 -5.801 1 89.25 101 LYS A C 1
ATOM 802 O O . LYS A 1 101 ? -15.82 -0.708 -6.727 1 89.25 101 LYS A O 1
ATOM 807 N N . ALA A 1 102 ? -16.625 -0.861 -4.5 1 93 102 ALA A N 1
ATOM 808 C CA . ALA A 1 102 ? -15.438 -1.621 -4.113 1 93 102 ALA A CA 1
ATOM 809 C C . ALA A 1 102 ? -15.344 -2.926 -4.898 1 93 102 ALA A C 1
ATOM 811 O O . ALA A 1 102 ? -16.328 -3.639 -5.055 1 93 102 ALA A O 1
ATOM 812 N N . ILE A 1 103 ? -14.219 -3.244 -5.383 1 96.25 103 ILE A N 1
ATOM 813 C CA . ILE A 1 103 ? -13.93 -4.547 -5.973 1 96.25 103 ILE A CA 1
ATOM 814 C C . ILE A 1 103 ? -13.883 -5.609 -4.875 1 96.25 103 ILE A C 1
ATOM 816 O O . ILE A 1 103 ? -13.305 -5.391 -3.812 1 96.25 103 ILE A O 1
ATOM 820 N N . THR A 1 104 ? -14.602 -6.637 -5.066 1 97.94 104 THR A N 1
ATOM 821 C CA . THR A 1 104 ? -14.562 -7.77 -4.152 1 97.94 104 THR A CA 1
ATOM 822 C C . THR A 1 104 ? -14.234 -9.062 -4.902 1 97.94 104 THR A C 1
ATOM 824 O O . THR A 1 104 ? -14.352 -9.117 -6.129 1 97.94 104 THR A O 1
ATOM 827 N N . VAL A 1 105 ? -13.766 -10.023 -4.176 1 98.31 105 VAL A N 1
ATOM 828 C CA . VAL A 1 105 ? -13.539 -11.344 -4.754 1 98.31 105 VAL A CA 1
ATOM 829 C C . VAL A 1 105 ? -14.281 -12.398 -3.941 1 98.31 105 VAL A C 1
ATOM 831 O O . VAL A 1 105 ? -14.539 -12.211 -2.75 1 98.31 105 VAL A O 1
ATOM 834 N N . ASP A 1 106 ? -14.594 -13.469 -4.602 1 98.5 106 ASP A N 1
ATOM 835 C CA . ASP A 1 106 ? -15.305 -14.555 -3.939 1 98.5 106 ASP A CA 1
ATOM 836 C C . ASP A 1 106 ? -14.344 -15.422 -3.125 1 98.5 106 ASP A C 1
ATOM 838 O O . ASP A 1 106 ? -13.195 -15.633 -3.525 1 98.5 106 ASP A O 1
ATOM 842 N N . ILE A 1 107 ? -14.844 -16.016 -2.039 1 98.12 107 ILE A N 1
ATOM 843 C CA . ILE A 1 107 ? -14.023 -16.781 -1.104 1 98.12 107 ILE A CA 1
ATOM 844 C C . ILE A 1 107 ? -13.414 -17.984 -1.821 1 98.12 107 ILE A C 1
ATOM 846 O O . ILE A 1 107 ? -12.367 -18.5 -1.407 1 98.12 107 ILE A O 1
ATOM 850 N N . ASN A 1 108 ? -14 -18.375 -2.957 1 98.25 108 ASN A N 1
ATOM 851 C CA . ASN A 1 108 ? -13.539 -19.562 -3.666 1 98.25 108 ASN A CA 1
ATOM 852 C C . ASN A 1 108 ? -12.672 -19.203 -4.863 1 98.25 108 ASN A C 1
ATOM 854 O O . ASN A 1 108 ? -12.188 -20.078 -5.574 1 98.25 108 ASN A O 1
ATOM 858 N N . GLU A 1 109 ? -12.523 -17.922 -5.098 1 98 109 GLU A N 1
ATOM 859 C CA . GLU A 1 109 ? -11.664 -17.516 -6.203 1 98 109 GLU A CA 1
ATOM 860 C C . GLU A 1 109 ? -10.234 -18 -6.004 1 98 109 GLU A C 1
ATOM 862 O O . GLU A 1 109 ? -9.734 -18.047 -4.875 1 98 109 GLU A O 1
ATOM 867 N N . ALA A 1 110 ? -9.594 -18.359 -7.094 1 97.44 110 ALA A N 1
ATOM 868 C CA . ALA A 1 110 ? -8.234 -18.891 -7.035 1 97.44 110 ALA A CA 1
ATOM 869 C C . ALA A 1 110 ? -7.234 -17.797 -6.656 1 97.44 110 ALA A C 1
ATOM 871 O O . ALA A 1 110 ? -7.371 -16.641 -7.078 1 97.44 110 ALA A O 1
ATOM 872 N N . VAL A 1 111 ? -6.176 -18.141 -5.938 1 97 111 VAL A N 1
ATOM 873 C CA . VAL A 1 111 ? -5.133 -17.234 -5.484 1 97 111 VAL A CA 1
ATOM 874 C C . VAL A 1 111 ? -4.539 -16.484 -6.68 1 97 111 VAL A C 1
ATOM 876 O O . VAL A 1 111 ? -4.332 -15.273 -6.625 1 97 111 VAL A O 1
ATOM 879 N N . ASP A 1 112 ? -4.305 -17.219 -7.781 1 94.06 112 ASP A N 1
ATOM 880 C CA . ASP A 1 112 ? -3.686 -16.609 -8.953 1 94.06 112 ASP A CA 1
ATOM 881 C C . ASP A 1 112 ? -4.594 -15.547 -9.562 1 94.06 112 ASP A C 1
ATOM 883 O O . ASP A 1 112 ? -4.125 -14.492 -9.992 1 94.06 112 ASP A O 1
ATOM 887 N N . ASP A 1 113 ? -5.895 -15.82 -9.578 1 95.94 113 ASP A N 1
ATOM 888 C CA . ASP A 1 113 ? -6.848 -14.859 -10.109 1 95.94 113 ASP A CA 1
ATOM 889 C C . ASP A 1 113 ? -6.898 -13.602 -9.242 1 95.94 113 ASP A C 1
ATOM 891 O O . ASP A 1 113 ? -6.973 -12.484 -9.766 1 95.94 113 ASP A O 1
ATOM 895 N N . VAL A 1 114 ? -6.867 -13.797 -7.953 1 97.62 114 VAL A N 1
ATOM 896 C CA . VAL A 1 114 ? -6.898 -12.656 -7.035 1 97.62 114 VAL A CA 1
ATOM 897 C C . VAL A 1 114 ? -5.617 -11.844 -7.176 1 97.62 114 VAL A C 1
ATOM 899 O O . VAL A 1 114 ? -5.652 -10.609 -7.164 1 97.62 114 VAL A O 1
ATOM 902 N N . ALA A 1 115 ? -4.469 -12.531 -7.328 1 96.44 115 ALA A N 1
ATOM 903 C CA . ALA A 1 115 ? -3.215 -11.828 -7.578 1 96.44 115 ALA A CA 1
ATOM 904 C C . ALA A 1 115 ? -3.316 -10.953 -8.828 1 96.44 115 ALA A C 1
ATOM 906 O O . ALA A 1 115 ? -2.861 -9.805 -8.828 1 96.44 115 ALA A O 1
ATOM 907 N N . ARG A 1 116 ? -3.953 -11.477 -9.812 1 95.19 116 ARG A N 1
ATOM 908 C CA . ARG A 1 116 ? -4.133 -10.734 -11.055 1 95.19 116 ARG A CA 1
ATOM 909 C C . ARG A 1 116 ? -5.039 -9.523 -10.844 1 95.19 116 ARG A C 1
ATOM 911 O O . ARG A 1 116 ? -4.789 -8.453 -11.391 1 95.19 116 ARG A O 1
ATOM 918 N N . VAL A 1 117 ? -6.07 -9.656 -10.078 1 96.56 117 VAL A N 1
ATOM 919 C CA . VAL A 1 117 ? -6.973 -8.555 -9.758 1 96.56 117 VAL A CA 1
ATOM 920 C C . VAL A 1 117 ? -6.203 -7.441 -9.055 1 96.56 117 VAL A C 1
ATOM 922 O O . VAL A 1 117 ? -6.301 -6.273 -9.438 1 96.56 117 VAL A O 1
ATOM 925 N N . LEU A 1 118 ? -5.371 -7.805 -8.062 1 97.44 118 LEU A N 1
ATOM 926 C CA . LEU A 1 118 ? -4.602 -6.824 -7.309 1 97.44 118 LEU A CA 1
ATOM 927 C C . LEU A 1 118 ? -3.635 -6.074 -8.219 1 97.44 118 LEU A C 1
ATOM 929 O O . LEU A 1 118 ? -3.455 -4.863 -8.078 1 97.44 118 LEU A O 1
ATOM 933 N N . GLY A 1 119 ? -3.041 -6.762 -9.133 1 96.25 119 GLY A N 1
ATOM 934 C CA . GLY A 1 119 ? -2.094 -6.156 -10.055 1 96.25 119 GLY A CA 1
ATOM 935 C C . GLY A 1 119 ? -2.76 -5.289 -11.109 1 96.25 119 GLY A C 1
ATOM 936 O O . GLY A 1 119 ? -2.34 -4.152 -11.344 1 96.25 119 GLY A O 1
ATOM 937 N N . LYS A 1 120 ? -3.811 -5.781 -11.742 1 95.31 120 LYS A N 1
ATOM 938 C CA . LYS A 1 120 ? -4.496 -5.102 -12.844 1 95.31 120 LYS A CA 1
ATOM 939 C C . LYS A 1 120 ? -5.199 -3.84 -12.352 1 95.31 120 LYS A C 1
ATOM 941 O O . LYS A 1 120 ? -5.168 -2.805 -13.016 1 95.31 120 LYS A O 1
ATOM 946 N N . LYS A 1 121 ? -5.797 -3.975 -11.211 1 95.19 121 LYS A N 1
ATOM 947 C CA . LYS A 1 121 ? -6.574 -2.855 -10.68 1 95.19 121 LYS A CA 1
ATOM 948 C C . LYS A 1 121 ? -5.688 -1.9 -9.891 1 95.19 121 LYS A C 1
ATOM 950 O O . LYS A 1 121 ? -6.129 -0.818 -9.492 1 95.19 121 LYS A O 1
ATOM 955 N N . LYS A 1 122 ? -4.441 -2.33 -9.625 1 94.5 122 LYS A N 1
ATOM 956 C CA . LYS A 1 122 ? -3.459 -1.53 -8.898 1 94.5 122 LYS A CA 1
ATOM 957 C C . LYS A 1 122 ? -3.957 -1.184 -7.5 1 94.5 122 LYS A C 1
ATOM 959 O O . LYS A 1 122 ? -3.875 -0.031 -7.074 1 94.5 122 LYS A O 1
ATOM 964 N N . ILE A 1 123 ? -4.559 -2.227 -6.871 1 95.81 123 ILE A N 1
ATOM 965 C CA . ILE A 1 123 ? -5.023 -2.049 -5.5 1 95.81 123 ILE A CA 1
ATOM 966 C C . ILE A 1 123 ? -4.191 -2.916 -4.555 1 95.81 123 ILE A C 1
ATOM 968 O O . ILE A 1 123 ? -3.607 -3.918 -4.977 1 95.81 123 ILE A O 1
ATOM 972 N N . LYS A 1 124 ? -4.172 -2.572 -3.275 1 96.56 124 LYS A N 1
ATOM 973 C CA . LYS A 1 124 ? -3.311 -3.238 -2.303 1 96.56 124 LYS A CA 1
ATOM 974 C C . LYS A 1 124 ? -4.055 -4.359 -1.584 1 96.56 124 LYS A C 1
ATOM 976 O O . LYS A 1 124 ? -3.443 -5.32 -1.119 1 96.56 124 LYS A O 1
ATOM 981 N N . LYS A 1 125 ? -5.344 -4.113 -1.455 1 97.5 125 LYS A N 1
ATOM 982 C CA . LYS A 1 125 ? -6.207 -5.047 -0.74 1 97.5 125 LYS A CA 1
ATOM 983 C C . LYS A 1 125 ? -7.547 -5.207 -1.447 1 97.5 125 LYS A C 1
ATOM 985 O O . LYS A 1 125 ? -8.016 -4.289 -2.123 1 97.5 125 LYS A O 1
ATOM 990 N N . VAL A 1 126 ? -8.078 -6.352 -1.213 1 98.25 126 VAL A N 1
ATOM 991 C CA . VAL A 1 126 ? -9.414 -6.598 -1.763 1 98.25 126 VAL A CA 1
ATOM 992 C C . VAL A 1 126 ? -10.258 -7.371 -0.752 1 98.25 126 VAL A C 1
ATOM 994 O O . VAL A 1 126 ? -9.789 -8.352 -0.17 1 98.25 126 VAL A O 1
ATOM 997 N N . PRO A 1 127 ? -11.484 -6.875 -0.467 1 98.31 127 PRO A N 1
ATOM 998 C CA . PRO A 1 127 ? -12.383 -7.656 0.386 1 98.31 127 PRO A CA 1
ATOM 999 C C . PRO A 1 127 ? -12.766 -9 -0.235 1 98.31 127 PRO A C 1
ATOM 1001 O O . PRO A 1 127 ? -12.922 -9.094 -1.455 1 98.31 127 PRO A O 1
ATOM 1004 N N . VAL A 1 128 ? -12.883 -9.945 0.6 1 98.56 128 VAL A N 1
ATOM 1005 C CA . VAL A 1 128 ? -13.383 -11.258 0.2 1 98.56 128 VAL A CA 1
ATOM 1006 C C . VAL A 1 128 ? -14.82 -11.43 0.694 1 98.56 128 VAL A C 1
ATOM 1008 O O . VAL A 1 128 ? -15.125 -11.133 1.852 1 98.56 128 VAL A O 1
ATOM 1011 N N . GLU A 1 129 ? -15.68 -11.859 -0.194 1 97.62 129 GLU A N 1
ATOM 1012 C CA . GLU A 1 129 ? -17.078 -12.008 0.18 1 97.62 129 GLU A CA 1
ATOM 1013 C C . GLU A 1 129 ? -17.562 -13.43 -0.067 1 97.62 129 GLU A C 1
ATOM 1015 O O . GLU A 1 129 ? -16.984 -14.164 -0.873 1 97.62 129 GLU A O 1
ATOM 1020 N N . GLU A 1 130 ? -18.453 -13.883 0.691 1 96.5 130 GLU A N 1
ATOM 1021 C CA . GLU A 1 130 ? -19.25 -15.086 0.492 1 96.5 130 GLU A CA 1
ATOM 1022 C C . GLU A 1 130 ? -20.75 -14.75 0.492 1 96.5 130 GLU A C 1
ATOM 1024 O O . GLU A 1 130 ? -21.281 -14.281 1.497 1 96.5 130 GLU A O 1
ATOM 1029 N N . ASN A 1 131 ? -21.422 -14.969 -0.619 1 93.56 131 ASN A N 1
ATOM 1030 C CA . ASN A 1 131 ? -22.844 -14.664 -0.758 1 93.56 131 ASN A CA 1
ATOM 1031 C C . ASN A 1 131 ? -23.141 -13.211 -0.395 1 93.56 131 ASN A C 1
ATOM 1033 O O . ASN A 1 131 ? -24.078 -12.938 0.358 1 93.56 131 ASN A O 1
ATOM 1037 N N . GLY A 1 132 ? -22.203 -12.281 -0.782 1 90.88 132 GLY A N 1
ATOM 1038 C CA . GLY A 1 132 ? -22.422 -10.852 -0.625 1 90.88 132 GLY A CA 1
ATOM 1039 C C . GLY A 1 132 ? -22.016 -10.336 0.74 1 90.88 132 GLY A C 1
ATOM 1040 O O . GLY A 1 132 ? -22.094 -9.133 1.001 1 90.88 132 GLY A O 1
ATOM 1041 N N . LYS A 1 133 ? -21.547 -11.25 1.521 1 94.25 133 LYS A N 1
ATOM 1042 C CA . LYS A 1 133 ? -21.141 -10.852 2.869 1 94.25 133 LYS A CA 1
ATOM 1043 C C . LYS A 1 133 ? -19.625 -10.852 3.021 1 94.25 133 LYS A C 1
ATOM 1045 O O . LYS A 1 133 ? -18.953 -11.75 2.508 1 94.25 133 LYS A O 1
ATOM 1050 N N . LEU A 1 134 ? -19.188 -9.906 3.766 1 97 134 LEU A N 1
ATOM 1051 C CA . LEU A 1 134 ? -17.75 -9.781 4.008 1 97 134 LEU A CA 1
ATOM 1052 C C . LEU A 1 134 ? -17.25 -10.922 4.883 1 97 134 LEU A C 1
ATOM 1054 O O . LEU A 1 134 ? -17.766 -11.141 5.98 1 97 134 LEU A O 1
ATOM 1058 N N . VAL A 1 135 ? -16.188 -11.625 4.398 1 96.88 135 VAL A N 1
ATOM 1059 C CA . VAL A 1 135 ? -15.703 -12.758 5.191 1 96.88 135 VAL A CA 1
ATOM 1060 C C . VAL A 1 135 ? -14.188 -12.672 5.355 1 96.88 135 VAL A C 1
ATOM 1062 O O . VAL A 1 135 ? -13.602 -13.453 6.105 1 96.88 135 VAL A O 1
ATOM 1065 N N . GLY A 1 136 ? -13.523 -11.789 4.676 1 97.75 136 GLY A N 1
ATOM 1066 C CA . GLY A 1 136 ? -12.078 -11.672 4.773 1 97.75 136 GLY A CA 1
ATOM 1067 C C . GLY A 1 136 ? -11.523 -10.523 3.955 1 97.75 136 GLY A C 1
ATOM 1068 O O . GLY A 1 136 ? -12.273 -9.75 3.361 1 97.75 136 GLY A O 1
ATOM 1069 N N . VAL A 1 137 ? -10.289 -10.352 3.984 1 98.44 137 VAL A N 1
ATOM 1070 C CA . VAL A 1 137 ? -9.531 -9.406 3.168 1 98.44 137 VAL A CA 1
ATOM 1071 C C . VAL A 1 137 ? -8.219 -10.039 2.723 1 98.44 137 VAL A C 1
ATOM 1073 O O . VAL A 1 137 ? -7.617 -10.82 3.465 1 98.44 137 VAL A O 1
ATOM 1076 N N . VAL A 1 138 ? -7.82 -9.742 1.566 1 98.44 138 VAL A N 1
ATOM 1077 C CA . VAL A 1 138 ? -6.523 -10.195 1.072 1 98.44 138 VAL A CA 1
ATOM 1078 C C . VAL A 1 138 ? -5.699 -9 0.604 1 98.44 138 VAL A C 1
ATOM 1080 O O . VAL A 1 138 ? -6.207 -8.125 -0.103 1 98.44 138 VAL A O 1
ATOM 1083 N N . SER A 1 139 ? -4.48 -8.93 1.064 1 97.75 139 SER A N 1
ATOM 1084 C CA . SER A 1 139 ? -3.541 -7.898 0.632 1 97.75 139 SER A CA 1
ATOM 1085 C C . SER A 1 139 ? -2.461 -8.484 -0.273 1 97.75 139 SER A C 1
ATOM 1087 O O . SER A 1 139 ? -2.33 -9.703 -0.383 1 97.75 139 SER A O 1
ATOM 1089 N N . ARG A 1 140 ? -1.717 -7.633 -0.897 1 97.62 140 ARG A N 1
ATOM 1090 C CA . ARG A 1 140 ? -0.558 -8.055 -1.677 1 97.62 140 ARG A CA 1
ATOM 1091 C C . ARG A 1 140 ? 0.424 -8.844 -0.815 1 97.62 140 ARG A C 1
ATOM 1093 O O . ARG A 1 140 ? 1.053 -9.789 -1.291 1 97.62 140 ARG A O 1
ATOM 1100 N N . SER A 1 141 ? 0.505 -8.484 0.443 1 97.31 141 SER A N 1
ATOM 1101 C CA . SER A 1 141 ? 1.411 -9.188 1.346 1 97.31 141 SER A CA 1
ATOM 1102 C C . SER A 1 141 ? 0.987 -10.641 1.534 1 97.31 141 SER A C 1
ATOM 1104 O O . SER A 1 141 ? 1.833 -11.523 1.68 1 97.31 141 SER A O 1
ATOM 1106 N N . ASN A 1 142 ? -0.27 -10.914 1.612 1 97.69 142 ASN A N 1
ATOM 1107 C CA . ASN A 1 142 ? -0.741 -12.297 1.694 1 97.69 142 ASN A CA 1
ATOM 1108 C C . ASN A 1 142 ? -0.283 -13.117 0.492 1 97.69 142 ASN A C 1
ATOM 1110 O O . ASN A 1 142 ? 0.168 -14.25 0.647 1 97.69 142 ASN A O 1
ATOM 1114 N N . ILE A 1 143 ? -0.41 -12.492 -0.687 1 97.38 143 ILE A N 1
ATOM 1115 C CA . ILE A 1 143 ? -0.019 -13.172 -1.917 1 97.38 143 ILE A CA 1
ATOM 1116 C C . ILE A 1 143 ? 1.487 -13.422 -1.91 1 97.38 143 ILE A C 1
ATOM 1118 O O . ILE A 1 143 ? 1.941 -14.516 -2.258 1 97.38 143 ILE A O 1
ATOM 1122 N N . ILE A 1 144 ? 2.232 -12.445 -1.537 1 97.56 144 ILE A N 1
ATOM 1123 C CA . ILE A 1 144 ? 3.688 -12.547 -1.523 1 97.56 144 ILE A CA 1
ATOM 1124 C C . ILE A 1 144 ? 4.117 -13.641 -0.55 1 97.56 144 ILE A C 1
ATOM 1126 O O . ILE A 1 144 ? 4.992 -14.453 -0.865 1 97.56 144 ILE A O 1
ATOM 1130 N N . ARG A 1 145 ? 3.549 -13.656 0.626 1 97.44 145 ARG A N 1
ATOM 1131 C CA . ARG A 1 145 ? 3.854 -14.703 1.592 1 97.44 145 ARG A CA 1
ATOM 1132 C C . ARG A 1 145 ? 3.541 -16.078 1.017 1 97.44 145 ARG A C 1
ATOM 1134 O O . ARG A 1 145 ? 4.316 -17.031 1.195 1 97.44 145 ARG A O 1
ATOM 1141 N N . TYR A 1 146 ? 2.438 -16.172 0.329 1 96.44 146 TYR A N 1
ATOM 1142 C CA . TYR A 1 146 ? 2.039 -17.406 -0.331 1 96.44 146 TYR A CA 1
ATOM 1143 C C . TYR A 1 146 ? 3.09 -17.859 -1.343 1 96.44 146 TYR A C 1
ATOM 1145 O O . TYR A 1 146 ? 3.457 -19.031 -1.393 1 96.44 146 TYR A O 1
ATOM 1153 N N . ILE A 1 147 ? 3.586 -16.922 -2.156 1 94.94 147 ILE A N 1
ATOM 1154 C CA . ILE A 1 147 ? 4.586 -17.219 -3.178 1 94.94 147 ILE A CA 1
ATOM 1155 C C . ILE A 1 147 ? 5.871 -17.703 -2.52 1 94.94 147 ILE A C 1
ATOM 1157 O O . ILE A 1 147 ? 6.457 -18.703 -2.949 1 94.94 147 ILE A O 1
ATOM 1161 N N . VAL A 1 148 ? 6.316 -17.062 -1.468 1 96 148 VAL A N 1
ATOM 1162 C CA . VAL A 1 148 ? 7.559 -17.406 -0.783 1 96 148 VAL A CA 1
ATOM 1163 C C . VAL A 1 148 ? 7.434 -18.797 -0.153 1 96 148 VAL A C 1
ATOM 1165 O O . VAL A 1 148 ? 8.344 -19.625 -0.266 1 96 148 VAL A O 1
ATOM 1168 N N . GLN A 1 149 ? 6.359 -19.078 0.442 1 93.38 149 GLN A N 1
ATOM 1169 C CA . GLN A 1 149 ? 6.125 -20.359 1.088 1 93.38 149 GLN A CA 1
ATOM 1170 C C . GLN 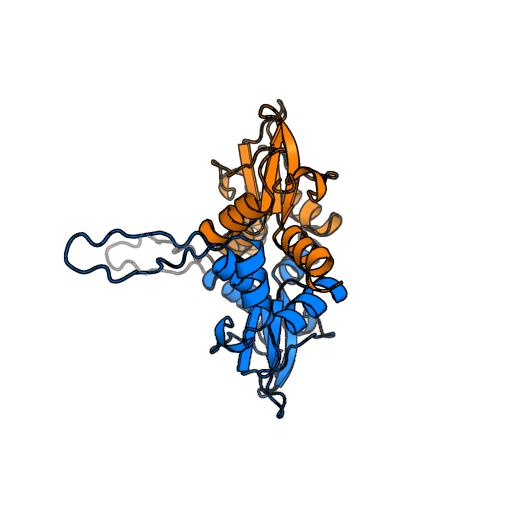A 1 149 ? 6.082 -21.484 0.063 1 93.38 149 GLN A C 1
ATOM 1172 O O . GLN A 1 149 ? 6.617 -22.578 0.305 1 93.38 149 GLN A O 1
ATOM 1177 N N . LYS A 1 150 ? 5.566 -21.25 -1.086 1 90.25 150 LYS A N 1
ATOM 1178 C CA . LYS A 1 150 ? 5.348 -22.297 -2.082 1 90.25 150 LYS A CA 1
ATOM 1179 C C . LYS A 1 150 ? 6.574 -22.469 -2.973 1 90.25 150 LYS A C 1
ATOM 1181 O O . LYS A 1 150 ? 6.875 -23.578 -3.404 1 90.25 150 LYS A O 1
ATOM 1186 N N . HIS A 1 151 ? 7.262 -21.344 -3.17 1 88.69 151 HIS A N 1
ATOM 1187 C CA . HIS A 1 151 ? 8.258 -21.438 -4.227 1 88.69 151 HIS A CA 1
ATOM 1188 C C . HIS A 1 151 ? 9.656 -21.141 -3.689 1 88.69 151 HIS A C 1
ATOM 1190 O O . HIS A 1 151 ? 10.648 -21.344 -4.395 1 88.69 151 HIS A O 1
ATOM 1196 N N . LEU A 1 152 ? 9.828 -20.656 -2.535 1 87.12 152 LEU A N 1
ATOM 1197 C CA . LEU A 1 152 ? 11.148 -20.359 -1.992 1 87.12 152 LEU A CA 1
ATOM 1198 C C . LEU A 1 152 ? 11.414 -21.172 -0.73 1 87.12 152 LEU A C 1
ATOM 1200 O O . LEU A 1 152 ? 12.539 -21.188 -0.227 1 87.12 152 LEU A O 1
ATOM 1204 N N . SER A 1 153 ? 10.375 -21.75 -0.083 1 75.31 153 SER A N 1
ATOM 1205 C CA . SER A 1 153 ? 10.625 -22.641 1.041 1 75.31 153 SER A CA 1
ATOM 1206 C C . SER A 1 153 ? 10.883 -24.062 0.565 1 75.31 153 SER A C 1
ATOM 1208 O O . SER A 1 153 ? 10.414 -24.469 -0.5 1 75.31 153 SER A O 1
ATOM 1210 N N . MET B 1 1 ? 7.48 26.031 13.438 1 57.47 1 MET B N 1
ATOM 1211 C CA . MET B 1 1 ? 8.172 25.516 12.266 1 57.47 1 MET B CA 1
ATOM 1212 C C . MET B 1 1 ? 7.684 24.109 11.922 1 57.47 1 MET B C 1
ATOM 1214 O O . MET B 1 1 ? 7.23 23.375 12.805 1 57.47 1 MET B O 1
ATOM 1218 N N . ALA B 1 2 ? 7.602 23.75 10.586 1 85.06 2 ALA B N 1
ATOM 1219 C CA . ALA B 1 2 ? 7.102 22.438 10.172 1 85.06 2 ALA B CA 1
ATOM 1220 C C . ALA B 1 2 ? 8.016 21.312 10.672 1 85.06 2 ALA B C 1
ATOM 1222 O O . ALA B 1 2 ? 9.234 21.484 10.734 1 85.06 2 ALA B O 1
ATOM 1223 N N . GLU B 1 3 ? 7.613 20.359 11.273 1 94.31 3 GLU B N 1
ATOM 1224 C CA . GLU B 1 3 ? 8.336 19.203 11.789 1 94.31 3 GLU B CA 1
ATOM 1225 C C . GLU B 1 3 ? 9.078 18.469 10.664 1 94.31 3 GLU B C 1
ATOM 1227 O O . GLU B 1 3 ? 8.492 18.188 9.617 1 94.31 3 GLU B O 1
ATOM 1232 N N . PRO B 1 4 ? 10.438 18.344 10.867 1 98.12 4 PRO B N 1
ATOM 1233 C CA . PRO B 1 4 ? 11.18 17.625 9.828 1 98.12 4 PRO B CA 1
ATOM 1234 C C . PRO B 1 4 ? 10.828 16.141 9.773 1 98.12 4 PRO B C 1
ATOM 1236 O O . PRO B 1 4 ? 10.492 15.547 10.797 1 98.12 4 PRO B O 1
ATOM 1239 N N . ILE B 1 5 ? 10.992 15.508 8.586 1 98.5 5 ILE B N 1
ATOM 1240 C CA . ILE B 1 5 ? 10.578 14.133 8.352 1 98.5 5 ILE B CA 1
ATOM 1241 C C . ILE B 1 5 ? 11.477 13.188 9.148 1 98.5 5 ILE B C 1
ATOM 1243 O O . ILE B 1 5 ? 11.086 12.047 9.438 1 98.5 5 ILE B O 1
ATOM 1247 N N . SER B 1 6 ? 12.633 13.633 9.57 1 98.19 6 SER B N 1
ATOM 1248 C CA . SER B 1 6 ? 13.57 12.836 10.352 1 98.19 6 SER B CA 1
ATOM 1249 C C . SER B 1 6 ? 12.961 12.422 11.688 1 98.19 6 SER B C 1
ATOM 1251 O O . SER B 1 6 ? 13.383 11.43 12.289 1 98.19 6 SER B O 1
ATOM 1253 N N . LYS B 1 7 ? 12 13.086 12.125 1 97.5 7 LYS B N 1
ATOM 1254 C CA . LYS B 1 7 ? 11.398 12.836 13.43 1 97.5 7 LYS B CA 1
ATOM 1255 C C . LYS B 1 7 ? 10.461 11.633 13.383 1 97.5 7 LYS B C 1
ATOM 1257 O O . LYS B 1 7 ? 10.141 11.047 14.414 1 97.5 7 LYS B O 1
ATOM 1262 N N . ILE B 1 8 ? 10.023 11.266 12.125 1 97.69 8 ILE B N 1
ATOM 1263 C CA . ILE B 1 8 ? 9 10.227 12.102 1 97.69 8 ILE B CA 1
ATOM 1264 C C . ILE B 1 8 ? 9.414 9.109 11.148 1 97.69 8 ILE B C 1
ATOM 1266 O O . ILE B 1 8 ? 8.727 8.086 11.031 1 97.69 8 ILE B O 1
ATOM 1270 N N . MET B 1 9 ? 10.484 9.273 10.406 1 98.12 9 MET B N 1
ATOM 1271 C CA . MET B 1 9 ? 10.914 8.273 9.438 1 98.12 9 MET B CA 1
ATOM 1272 C C . MET B 1 9 ? 11.383 7 10.148 1 98.12 9 MET B C 1
ATOM 1274 O O . MET B 1 9 ? 11.727 7.035 11.328 1 98.12 9 MET B O 1
ATOM 1278 N N . GLU B 1 10 ? 11.312 5.891 9.438 1 97.62 10 GLU B N 1
ATOM 1279 C CA . GLU B 1 10 ? 11.961 4.664 9.891 1 97.62 10 GLU B CA 1
ATOM 1280 C C . GLU B 1 10 ? 13.461 4.691 9.617 1 97.62 10 GLU B C 1
ATOM 1282 O O . GLU B 1 10 ? 13.891 4.973 8.5 1 97.62 10 GLU B O 1
ATOM 1287 N N . THR B 1 11 ? 14.227 4.355 10.648 1 95.62 11 THR B N 1
ATOM 1288 C CA . THR B 1 11 ? 15.672 4.445 10.492 1 95.62 11 THR B CA 1
ATOM 1289 C C . THR B 1 11 ? 16.281 3.062 10.297 1 95.62 11 THR B C 1
ATOM 1291 O O . THR B 1 11 ? 17.438 2.941 9.883 1 95.62 11 THR B O 1
ATOM 1294 N N . ASP B 1 12 ? 15.562 1.98 10.695 1 94 12 ASP B N 1
ATOM 1295 C CA . ASP B 1 12 ? 15.969 0.622 10.352 1 94 12 ASP B CA 1
ATOM 1296 C C . ASP B 1 12 ? 15.562 0.271 8.922 1 94 12 ASP B C 1
ATOM 1298 O O . ASP B 1 12 ? 14.547 -0.396 8.703 1 94 12 ASP B O 1
ATOM 1302 N N . VAL B 1 13 ? 16.438 0.681 8.023 1 94.44 13 VAL B N 1
ATOM 1303 C CA . VAL B 1 13 ? 16.062 0.627 6.613 1 94.44 13 VAL B CA 1
ATOM 1304 C C . VAL B 1 13 ? 16.531 -0.694 6.008 1 94.44 13 VAL B C 1
ATOM 1306 O O . VAL B 1 13 ? 17.703 -1.059 6.129 1 94.44 13 VAL B O 1
ATOM 1309 N N . TYR B 1 14 ? 15.703 -1.379 5.414 1 97.5 14 TYR B N 1
ATOM 1310 C CA . TYR B 1 14 ? 16.016 -2.564 4.625 1 97.5 14 TYR B CA 1
ATOM 1311 C C . TYR B 1 14 ? 16.172 -2.211 3.15 1 97.5 14 TYR B C 1
ATOM 1313 O O . TYR B 1 14 ? 15.414 -1.384 2.621 1 97.5 14 TYR B O 1
ATOM 1321 N N . THR B 1 15 ? 17.156 -2.791 2.525 1 98.44 15 THR B N 1
ATOM 1322 C CA . THR B 1 15 ? 17.438 -2.461 1.132 1 98.44 15 THR B CA 1
ATOM 1323 C C . THR B 1 15 ? 17.641 -3.729 0.306 1 98.44 15 THR B C 1
ATOM 1325 O O . THR B 1 15 ? 17.906 -4.801 0.857 1 98.44 15 THR B O 1
ATOM 1328 N N . ALA B 1 16 ? 17.422 -3.607 -0.926 1 98.56 16 ALA B N 1
ATOM 1329 C CA . ALA B 1 16 ? 17.938 -4.562 -1.906 1 98.56 16 ALA B CA 1
ATOM 1330 C C . ALA B 1 16 ? 19.156 -4.012 -2.627 1 98.56 16 ALA B C 1
ATOM 1332 O O . ALA B 1 16 ? 19.359 -2.799 -2.688 1 98.56 16 ALA B O 1
ATOM 1333 N N . ASN B 1 17 ? 19.938 -4.914 -3.045 1 98.56 17 ASN B N 1
ATOM 1334 C CA . ASN B 1 17 ? 21.047 -4.531 -3.924 1 98.56 17 ASN B CA 1
ATOM 1335 C C . ASN B 1 17 ? 20.625 -4.578 -5.391 1 98.56 17 ASN B C 1
ATOM 1337 O O . ASN B 1 17 ? 19.812 -5.414 -5.785 1 98.56 17 ASN B O 1
ATOM 1341 N N . GLU B 1 18 ? 21.234 -3.689 -6.242 1 98.12 18 GLU B N 1
ATOM 1342 C CA . GLU B 1 18 ? 20.859 -3.604 -7.652 1 98.12 18 GLU B CA 1
ATOM 1343 C C . GLU B 1 18 ? 21.109 -4.922 -8.375 1 98.12 18 GLU B C 1
ATOM 1345 O O . GLU B 1 18 ? 20.578 -5.16 -9.461 1 98.12 18 GLU B O 1
ATOM 1350 N N . ASN B 1 19 ? 21.859 -5.859 -7.746 1 98.5 19 ASN B N 1
ATOM 1351 C CA . ASN B 1 19 ? 22.203 -7.137 -8.367 1 98.5 19 ASN B CA 1
ATOM 1352 C C . ASN B 1 19 ? 21.312 -8.266 -7.836 1 98.5 19 ASN B C 1
ATOM 1354 O O . ASN B 1 19 ? 21.406 -9.406 -8.297 1 98.5 19 ASN B O 1
ATOM 1358 N N . ASP B 1 20 ? 20.516 -7.992 -6.887 1 98.56 20 ASP B N 1
ATOM 1359 C CA . ASP B 1 20 ? 19.641 -9 -6.297 1 98.56 20 ASP B CA 1
ATOM 1360 C C . ASP B 1 20 ? 18.594 -9.484 -7.305 1 98.56 20 ASP B C 1
ATOM 1362 O O . ASP B 1 20 ? 18.297 -8.789 -8.273 1 98.56 20 ASP B O 1
ATOM 1366 N N . THR B 1 21 ? 18.094 -10.648 -7.098 1 98.69 21 THR B N 1
ATOM 1367 C CA . THR B 1 21 ? 16.953 -11.172 -7.844 1 98.69 21 THR B CA 1
ATOM 1368 C C . THR B 1 21 ? 15.648 -10.82 -7.152 1 98.69 21 THR B C 1
ATOM 1370 O O . THR B 1 21 ? 15.648 -10.375 -6.004 1 98.69 21 THR B O 1
ATOM 1373 N N . ILE B 1 22 ? 14.57 -11.078 -7.797 1 98.62 22 ILE B N 1
ATOM 1374 C CA . ILE B 1 22 ? 13.258 -10.867 -7.191 1 98.62 22 ILE B CA 1
ATOM 1375 C C . ILE B 1 22 ? 13.062 -11.859 -6.047 1 98.62 22 ILE B C 1
ATOM 1377 O O . ILE B 1 22 ? 12.43 -11.531 -5.039 1 98.62 22 ILE B O 1
ATOM 1381 N N . ALA B 1 23 ? 13.648 -13.047 -6.188 1 98.56 23 ALA B N 1
ATOM 1382 C CA . ALA B 1 23 ? 13.594 -13.992 -5.074 1 98.56 23 ALA B CA 1
ATOM 1383 C C . ALA B 1 23 ? 14.172 -13.383 -3.803 1 98.56 23 ALA B C 1
ATOM 1385 O O . ALA B 1 23 ? 13.594 -13.508 -2.723 1 98.56 23 ALA B O 1
ATOM 1386 N N . ASP B 1 24 ? 15.297 -12.734 -3.945 1 98.44 24 ASP B N 1
ATOM 1387 C CA . ASP B 1 24 ? 15.922 -12.062 -2.811 1 98.44 24 ASP B CA 1
ATOM 1388 C C . ASP B 1 24 ? 15 -10.992 -2.229 1 98.44 24 ASP B C 1
ATOM 1390 O O . ASP B 1 24 ? 14.852 -10.891 -1.009 1 98.44 24 ASP B O 1
ATOM 1394 N N . VAL B 1 25 ? 14.398 -10.25 -3.092 1 98.62 25 VAL B N 1
ATOM 1395 C CA . VAL B 1 25 ? 13.5 -9.164 -2.697 1 98.62 25 VAL B CA 1
ATOM 1396 C C . VAL B 1 25 ? 12.312 -9.742 -1.936 1 98.62 25 VAL B C 1
ATOM 1398 O O . VAL B 1 25 ? 11.953 -9.25 -0.862 1 98.62 25 VAL B O 1
ATOM 1401 N N . LEU B 1 26 ? 11.703 -10.805 -2.453 1 98.5 26 LEU B N 1
ATOM 1402 C CA . LEU B 1 26 ? 10.531 -11.414 -1.835 1 98.5 26 LEU B CA 1
ATOM 1403 C C . LEU B 1 26 ? 10.844 -11.898 -0.426 1 98.5 26 LEU B C 1
ATOM 1405 O O . LEU B 1 26 ? 10.039 -11.742 0.489 1 98.5 26 LEU B O 1
ATOM 1409 N N . LYS B 1 27 ? 12.008 -12.445 -0.252 1 98.12 27 LYS B N 1
ATOM 1410 C CA . LYS B 1 27 ? 12.422 -12.914 1.066 1 98.12 27 LYS B CA 1
ATOM 1411 C C . LYS B 1 27 ? 12.508 -11.758 2.059 1 98.12 27 LYS B C 1
ATOM 1413 O O . LYS B 1 27 ? 12.055 -11.875 3.199 1 98.12 27 LYS B O 1
ATOM 1418 N N . ILE B 1 28 ? 13.055 -10.641 1.645 1 98.25 28 ILE B N 1
ATOM 1419 C CA . ILE B 1 28 ? 13.195 -9.484 2.518 1 98.25 28 ILE B CA 1
ATOM 1420 C C . ILE B 1 28 ? 11.812 -8.93 2.855 1 98.25 28 ILE B C 1
ATOM 1422 O O . ILE B 1 28 ? 11.531 -8.602 4.012 1 98.25 28 ILE B O 1
ATOM 1426 N N . LEU B 1 29 ? 10.961 -8.812 1.827 1 98.19 29 LEU B N 1
ATOM 1427 C CA . LEU B 1 29 ? 9.617 -8.281 2.061 1 98.19 29 LEU B CA 1
ATOM 1428 C C . LEU B 1 29 ? 8.891 -9.102 3.121 1 98.19 29 LEU B C 1
ATOM 1430 O O . LEU B 1 29 ? 8.242 -8.539 4.012 1 98.19 29 LEU B O 1
ATOM 1434 N N . VAL B 1 30 ? 9 -10.406 3.055 1 97.94 30 VAL B N 1
ATOM 1435 C CA . VAL B 1 30 ? 8.297 -11.289 3.979 1 97.94 30 VAL B CA 1
ATOM 1436 C C . VAL B 1 30 ? 8.969 -11.242 5.352 1 97.94 30 VAL B C 1
ATOM 1438 O O . VAL B 1 30 ? 8.297 -11.039 6.367 1 97.94 30 VAL B O 1
ATOM 1441 N N . ASP B 1 31 ? 10.266 -11.375 5.402 1 97.31 31 ASP B N 1
ATOM 1442 C CA . ASP B 1 31 ? 11.023 -11.461 6.648 1 97.31 31 ASP B CA 1
ATOM 1443 C C . ASP B 1 31 ? 10.906 -10.172 7.453 1 97.31 31 ASP B C 1
ATOM 1445 O O . ASP B 1 31 ? 10.812 -10.211 8.68 1 97.31 31 ASP B O 1
ATOM 1449 N N . LYS B 1 32 ? 10.883 -9.086 6.738 1 97.25 32 LYS B N 1
ATOM 1450 C CA . LYS B 1 32 ? 10.914 -7.793 7.426 1 97.25 32 LYS B CA 1
ATOM 1451 C C . LYS B 1 32 ? 9.523 -7.164 7.484 1 97.25 32 LYS B C 1
ATOM 1453 O O . LYS B 1 32 ? 9.352 -6.082 8.047 1 97.25 32 LYS B O 1
ATOM 1458 N N . ARG B 1 33 ? 8.57 -7.785 6.914 1 95.5 33 ARG B N 1
ATOM 1459 C CA . ARG B 1 33 ? 7.18 -7.336 6.926 1 95.5 33 ARG B CA 1
ATOM 1460 C C . ARG B 1 33 ? 7.062 -5.918 6.371 1 95.5 33 ARG B C 1
ATOM 1462 O O . ARG B 1 33 ? 6.461 -5.051 7.004 1 95.5 33 ARG B O 1
ATOM 1469 N N . THR B 1 34 ? 7.699 -5.738 5.223 1 96.44 34 THR B N 1
ATOM 1470 C CA . THR B 1 34 ? 7.625 -4.457 4.523 1 96.44 34 THR B CA 1
ATOM 1471 C C . THR B 1 34 ? 7.125 -4.648 3.096 1 96.44 34 THR B C 1
ATOM 1473 O O . THR B 1 34 ? 7.148 -5.762 2.568 1 96.44 34 THR B O 1
ATOM 1476 N N . SER B 1 35 ? 6.621 -3.57 2.473 1 96.62 35 SER B N 1
ATOM 1477 C CA . SER B 1 35 ? 5.957 -3.695 1.179 1 96.62 35 SER B CA 1
ATOM 1478 C C . SER B 1 35 ? 6.816 -3.115 0.06 1 96.62 35 SER B C 1
ATOM 1480 O O . SER B 1 35 ? 6.414 -3.119 -1.104 1 96.62 35 SER B O 1
ATOM 1482 N N . GLY B 1 36 ? 7.957 -2.562 0.362 1 97.5 36 GLY B N 1
ATOM 1483 C CA . GLY B 1 36 ? 8.875 -1.992 -0.612 1 97.5 36 GLY B CA 1
ATOM 1484 C C . GLY B 1 36 ? 10.25 -1.715 -0.043 1 97.5 36 GLY B C 1
ATOM 1485 O O . GLY B 1 36 ? 10.422 -1.632 1.175 1 97.5 36 GLY B O 1
ATOM 1486 N N . LEU B 1 37 ? 11.164 -1.582 -0.925 1 98 37 LEU B N 1
ATOM 1487 C CA . LEU B 1 37 ? 12.57 -1.438 -0.565 1 98 37 LEU B CA 1
ATOM 1488 C C . LEU B 1 37 ? 13.273 -0.448 -1.491 1 98 37 LEU B C 1
ATOM 1490 O O . LEU B 1 37 ? 13.125 -0.523 -2.713 1 98 37 LEU B O 1
ATOM 1494 N N . PRO B 1 38 ? 14.062 0.467 -0.885 1 98.5 38 PRO B N 1
ATOM 1495 C CA . PRO B 1 38 ? 15.055 1.122 -1.741 1 98.5 38 PRO B CA 1
ATOM 1496 C C . PRO B 1 38 ? 16.094 0.148 -2.293 1 98.5 38 PRO B C 1
ATOM 1498 O O . PRO B 1 38 ? 16.406 -0.853 -1.646 1 98.5 38 PRO B O 1
ATOM 1501 N N . ILE B 1 39 ? 16.531 0.43 -3.473 1 98.69 39 ILE B N 1
ATOM 1502 C CA . ILE B 1 39 ? 17.609 -0.333 -4.078 1 98.69 39 ILE B CA 1
ATOM 1503 C C . ILE B 1 39 ? 18.891 0.496 -4.07 1 98.69 39 ILE B C 1
ATOM 1505 O O . ILE B 1 39 ? 18.891 1.655 -4.492 1 98.69 39 ILE B O 1
ATOM 1509 N N . ILE B 1 40 ? 19.922 -0.097 -3.59 1 97.69 40 ILE B N 1
ATOM 1510 C CA . ILE B 1 40 ? 21.188 0.624 -3.523 1 97.69 40 ILE B CA 1
ATOM 1511 C C . ILE B 1 40 ? 22.25 -0.122 -4.332 1 97.69 40 ILE B C 1
ATOM 1513 O O . ILE B 1 40 ? 22.109 -1.316 -4.605 1 97.69 40 ILE B O 1
ATOM 1517 N N . ASN B 1 41 ? 23.203 0.604 -4.789 1 96.25 41 ASN B N 1
ATOM 1518 C CA . ASN B 1 41 ? 24.359 -0.024 -5.418 1 96.25 41 ASN B CA 1
ATOM 1519 C C . ASN B 1 41 ? 25.484 -0.262 -4.414 1 96.25 41 ASN B C 1
ATOM 1521 O O . ASN B 1 41 ? 25.297 -0.081 -3.211 1 96.25 41 ASN B O 1
ATOM 1525 N N . ASP B 1 42 ? 26.609 -0.729 -4.891 1 95.19 42 ASP B N 1
ATOM 1526 C CA . ASP B 1 42 ? 27.719 -1.104 -4.02 1 95.19 42 ASP B CA 1
ATOM 1527 C C . ASP B 1 42 ? 28.297 0.12 -3.318 1 95.19 42 ASP B C 1
ATOM 1529 O O . ASP B 1 42 ? 28.984 -0.008 -2.301 1 95.19 42 ASP B O 1
ATOM 1533 N N . ASN B 1 43 ? 28.078 1.37 -3.828 1 91.81 43 ASN B N 1
ATOM 1534 C CA . ASN B 1 43 ? 28.531 2.609 -3.207 1 91.81 43 ASN B CA 1
ATOM 1535 C C . ASN B 1 43 ? 27.484 3.168 -2.244 1 91.81 43 ASN B C 1
ATOM 1537 O O . ASN B 1 43 ? 27.578 4.324 -1.827 1 91.81 43 ASN B O 1
ATOM 1541 N N . ARG B 1 44 ? 26.359 2.461 -2.072 1 90.44 44 ARG B N 1
ATOM 1542 C CA . ARG B 1 44 ? 25.266 2.785 -1.16 1 90.44 44 ARG B CA 1
ATOM 1543 C C . ARG B 1 44 ? 24.469 3.975 -1.67 1 90.44 44 ARG B C 1
ATOM 1545 O O . ARG B 1 44 ? 23.891 4.727 -0.88 1 90.44 44 ARG B O 1
ATOM 1552 N N . GLU B 1 45 ? 24.562 4.152 -2.91 1 93.19 45 GLU B N 1
ATOM 1553 C CA . GLU B 1 45 ? 23.688 5.133 -3.543 1 93.19 45 GLU B CA 1
ATOM 1554 C C . GLU B 1 45 ? 22.328 4.523 -3.875 1 93.19 45 GLU B C 1
ATOM 1556 O O . GLU B 1 45 ? 22.25 3.357 -4.266 1 93.19 45 GLU B O 1
ATOM 1561 N N . ILE B 1 46 ? 21.359 5.375 -3.701 1 96.69 46 ILE B N 1
ATOM 1562 C CA . ILE B 1 46 ? 20.016 4.926 -4.051 1 96.69 46 ILE B CA 1
ATOM 1563 C C . ILE B 1 46 ? 19.859 4.871 -5.566 1 96.69 46 ILE B C 1
ATOM 1565 O O . ILE B 1 46 ? 19.984 5.895 -6.246 1 96.69 46 ILE B O 1
ATOM 1569 N N . VAL B 1 47 ? 19.531 3.711 -6.109 1 96.88 47 VAL B N 1
ATOM 1570 C CA . VAL B 1 47 ? 19.5 3.594 -7.562 1 96.88 47 VAL B CA 1
ATOM 1571 C C . VAL B 1 47 ? 18.109 3.191 -8.023 1 96.88 47 VAL B C 1
ATOM 1573 O O . VAL B 1 47 ? 17.828 3.127 -9.227 1 96.88 47 VAL B O 1
ATOM 1576 N N . GLY B 1 48 ? 17.219 2.895 -7.125 1 97.69 48 GLY B N 1
ATOM 1577 C CA . GLY B 1 48 ? 15.859 2.537 -7.492 1 97.69 48 GLY B CA 1
ATOM 1578 C C . GLY B 1 48 ? 14.984 2.229 -6.297 1 97.69 48 GLY B C 1
ATOM 1579 O O . GLY B 1 48 ? 15.367 2.479 -5.152 1 97.69 48 GLY B O 1
ATOM 1580 N N . PHE B 1 49 ? 13.828 1.813 -6.551 1 98.62 49 PHE B N 1
ATOM 1581 C CA . PHE B 1 49 ? 12.844 1.386 -5.559 1 98.62 49 PHE B CA 1
ATOM 1582 C C . PHE B 1 49 ? 11.969 0.271 -6.113 1 98.62 49 PHE B C 1
ATOM 1584 O O . PHE B 1 49 ? 11.555 0.318 -7.273 1 98.62 49 PHE B O 1
ATOM 1591 N N . ILE B 1 50 ? 11.734 -0.756 -5.301 1 98.62 50 ILE B N 1
ATOM 1592 C CA . ILE B 1 50 ? 10.844 -1.832 -5.711 1 98.62 50 ILE B CA 1
ATOM 1593 C C . ILE B 1 50 ? 9.805 -2.088 -4.621 1 98.62 50 ILE B C 1
ATOM 1595 O O . ILE B 1 50 ? 10.125 -2.055 -3.432 1 98.62 50 ILE B O 1
ATOM 1599 N N . SER B 1 51 ? 8.562 -2.244 -4.961 1 97.62 51 SER B N 1
ATOM 1600 C CA . SER B 1 51 ? 7.484 -2.535 -4.02 1 97.62 51 SER B CA 1
ATOM 1601 C C . SER B 1 51 ? 6.719 -3.787 -4.43 1 97.62 51 SER B C 1
ATOM 1603 O O . SER B 1 51 ? 6.961 -4.352 -5.5 1 97.62 51 SER B O 1
ATOM 1605 N N . ASP B 1 52 ? 5.871 -4.223 -3.539 1 97.5 52 ASP B N 1
ATOM 1606 C CA . ASP B 1 52 ? 4.99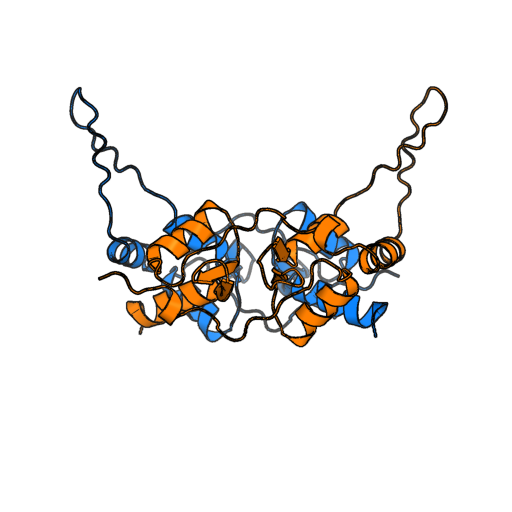6 -5.348 -3.854 1 97.5 52 ASP B CA 1
ATOM 1607 C C . ASP B 1 52 ? 4.043 -5 -4.996 1 97.5 52 ASP B C 1
ATOM 1609 O O . ASP B 1 52 ? 3.553 -5.887 -5.695 1 97.5 52 ASP B O 1
ATOM 1613 N N . GLY B 1 53 ? 3.846 -3.727 -5.25 1 96.56 53 GLY B N 1
ATOM 1614 C CA . GLY B 1 53 ? 3.061 -3.32 -6.406 1 96.56 53 GLY B CA 1
ATOM 1615 C C . GLY B 1 53 ? 3.721 -3.664 -7.727 1 96.56 53 GLY B C 1
ATOM 1616 O O . GLY B 1 53 ? 3.049 -4.07 -8.672 1 96.56 53 GLY B O 1
ATOM 1617 N N . ASP B 1 54 ? 4.965 -3.498 -7.805 1 96.62 54 ASP B N 1
ATOM 1618 C CA . ASP B 1 54 ? 5.723 -3.846 -9.008 1 96.62 54 ASP B CA 1
ATOM 1619 C C . ASP B 1 54 ? 5.625 -5.34 -9.305 1 96.62 54 ASP B C 1
ATOM 1621 O O . ASP B 1 54 ? 5.508 -5.742 -10.461 1 96.62 54 ASP B O 1
ATOM 1625 N N . ILE B 1 55 ? 5.68 -6.09 -8.219 1 96.81 55 ILE B N 1
ATOM 1626 C CA . ILE B 1 55 ? 5.629 -7.543 -8.344 1 96.81 55 ILE B CA 1
ATOM 1627 C C . ILE B 1 55 ? 4.234 -7.973 -8.797 1 96.81 55 ILE B C 1
ATOM 1629 O O . ILE B 1 55 ? 4.094 -8.781 -9.711 1 96.81 55 ILE B O 1
ATOM 1633 N N . MET B 1 56 ? 3.205 -7.383 -8.188 1 95.94 56 MET B N 1
ATOM 1634 C CA . MET B 1 56 ? 1.832 -7.699 -8.57 1 95.94 56 MET B CA 1
ATOM 1635 C C . MET B 1 56 ? 1.574 -7.324 -10.023 1 95.94 56 MET B C 1
ATOM 1637 O O . MET B 1 56 ? 0.875 -8.047 -10.742 1 95.94 56 MET B O 1
ATOM 1641 N N . LYS B 1 57 ? 2.084 -6.188 -10.453 1 95.06 57 LYS B N 1
ATOM 1642 C CA . LYS B 1 57 ? 1.935 -5.758 -11.844 1 95.06 57 LYS B CA 1
ATOM 1643 C C . LYS B 1 57 ? 2.514 -6.793 -12.797 1 95.06 57 LYS B C 1
ATOM 1645 O O . LYS B 1 57 ? 1.913 -7.098 -13.836 1 95.06 57 LYS B O 1
ATOM 1650 N N . PHE B 1 58 ? 3.674 -7.285 -12.484 1 94.81 58 PHE B N 1
ATOM 1651 C CA . PHE B 1 58 ? 4.293 -8.312 -13.312 1 94.81 58 PHE B CA 1
ATOM 1652 C C . PHE B 1 58 ? 3.408 -9.547 -13.391 1 94.81 58 PHE B C 1
ATOM 1654 O O . PHE B 1 58 ? 3.195 -10.102 -14.469 1 94.81 58 PHE B O 1
ATOM 1661 N N . ILE B 1 59 ? 2.924 -10.008 -12.195 1 92.19 59 ILE B N 1
ATOM 1662 C CA . ILE B 1 59 ? 2.1 -11.211 -12.117 1 92.19 59 ILE B CA 1
ATOM 1663 C C . ILE B 1 59 ? 0.844 -11.031 -12.969 1 92.19 59 ILE B C 1
ATOM 1665 O O . ILE B 1 59 ? 0.394 -11.969 -13.633 1 92.19 59 ILE B O 1
ATOM 1669 N N . ALA B 1 60 ? 0.319 -9.867 -13 1 91.75 60 ALA B N 1
ATOM 1670 C CA . ALA B 1 60 ? -0.942 -9.594 -13.68 1 91.75 60 ALA B CA 1
ATOM 1671 C C . ALA B 1 60 ? -0.733 -9.484 -15.188 1 91.75 60 ALA B C 1
ATOM 1673 O O . ALA B 1 60 ? -1.688 -9.578 -15.969 1 91.75 60 ALA B O 1
ATOM 1674 N N . LYS B 1 61 ? 0.464 -9.141 -15.57 1 86.38 61 LYS B N 1
ATOM 1675 C CA . LYS B 1 61 ? 0.749 -8.945 -16.984 1 86.38 61 LYS B CA 1
ATOM 1676 C C . LYS B 1 61 ? 0.55 -10.234 -17.781 1 86.38 61 LYS B C 1
ATOM 1678 O O . LYS B 1 61 ? 0.94 -11.312 -17.312 1 86.38 61 LYS B O 1
ATOM 1683 N N . GLN B 1 62 ? -0.335 -10.188 -18.766 1 70.31 62 GLN B N 1
ATOM 1684 C CA . GLN B 1 62 ? -0.508 -11.305 -19.688 1 70.31 62 GLN B CA 1
ATOM 1685 C C . GLN B 1 62 ? 0.389 -11.148 -20.922 1 70.31 62 GLN B C 1
ATOM 1687 O O . GLN B 1 62 ? 0.48 -10.062 -21.484 1 70.31 62 GLN B O 1
ATOM 1692 N N . ASP B 1 63 ? 1.457 -11.766 -20.953 1 59.31 63 ASP B N 1
ATOM 1693 C CA . ASP B 1 63 ? 2.33 -11.648 -22.109 1 59.31 63 ASP B CA 1
ATOM 1694 C C . ASP B 1 63 ? 1.687 -12.281 -23.344 1 59.31 63 ASP B C 1
ATOM 1696 O O . ASP B 1 63 ? 1.369 -13.477 -23.344 1 59.31 63 ASP B O 1
ATOM 1700 N N . PRO B 1 64 ? 1.201 -11.297 -24.172 1 54.16 64 PRO B N 1
ATOM 1701 C CA . PRO B 1 64 ? 0.716 -11.906 -25.406 1 54.16 64 PRO B CA 1
ATOM 1702 C C . PRO B 1 64 ? 1.802 -12.68 -26.141 1 54.16 64 PRO B C 1
ATOM 1704 O O . PRO B 1 64 ? 2.973 -12.289 -26.125 1 54.16 64 PRO B O 1
ATOM 1707 N N . ARG B 1 65 ? 2.023 -13.852 -25.969 1 53.22 65 ARG B N 1
ATOM 1708 C CA . ARG B 1 65 ? 2.955 -14.516 -26.875 1 53.22 65 ARG B CA 1
ATOM 1709 C C . ARG B 1 65 ? 2.469 -14.445 -28.312 1 53.22 65 ARG B C 1
ATOM 1711 O O . ARG B 1 65 ? 1.309 -14.75 -28.594 1 53.22 65 ARG B O 1
ATOM 1718 N N . ILE B 1 66 ? 2.977 -13.344 -28.969 1 50.12 66 ILE B N 1
ATOM 1719 C CA . ILE B 1 66 ? 2.727 -13.211 -30.391 1 50.12 66 ILE B CA 1
ATOM 1720 C C . ILE B 1 66 ? 3.287 -14.43 -31.125 1 50.12 66 ILE B C 1
ATOM 1722 O O . ILE B 1 66 ? 4.492 -14.688 -31.094 1 50.12 66 ILE B O 1
ATOM 1726 N N . ILE B 1 67 ? 2.674 -15.43 -31.078 1 46.66 67 ILE B N 1
ATOM 1727 C CA . ILE B 1 67 ? 3.15 -16.484 -31.969 1 46.66 67 ILE B CA 1
ATOM 1728 C C . ILE B 1 67 ? 2.955 -16.047 -33.406 1 46.66 67 ILE B C 1
ATOM 1730 O O . ILE B 1 67 ? 1.844 -15.711 -33.844 1 46.66 67 ILE B O 1
ATOM 1734 N N . ASP B 1 68 ? 3.957 -15.516 -33.969 1 46.06 68 ASP B N 1
ATOM 1735 C CA . ASP B 1 68 ? 4.016 -15.164 -35.375 1 46.06 68 ASP B CA 1
ATOM 1736 C C . ASP B 1 68 ? 3.578 -16.344 -36.25 1 46.06 68 ASP B C 1
ATOM 1738 O O . ASP B 1 68 ? 4.324 -17.297 -36.438 1 46.06 68 ASP B O 1
ATOM 1742 N N . MET B 1 69 ? 2.312 -16.859 -36.25 1 46.91 69 MET B N 1
ATOM 1743 C CA . MET B 1 69 ? 2.025 -17.781 -37.344 1 46.91 69 MET B CA 1
ATOM 1744 C C . MET B 1 69 ? 2.072 -17.078 -38.688 1 46.91 69 MET B C 1
ATOM 1746 O O . MET B 1 69 ? 1.881 -15.859 -38.781 1 46.91 69 MET B O 1
ATOM 1750 N N . THR B 1 70 ? 2.305 -17.422 -39.844 1 51.91 70 THR B N 1
ATOM 1751 C CA . THR B 1 70 ? 2.02 -16.938 -41.188 1 51.91 70 THR B CA 1
ATOM 1752 C C . THR B 1 70 ? 0.692 -16.188 -41.25 1 51.91 70 THR B C 1
ATOM 1754 O O . THR B 1 70 ? -0.101 -16.266 -40.312 1 51.91 70 THR B O 1
ATOM 1757 N N . SER B 1 71 ? -0.385 -15.734 -42.156 1 46.34 71 SER B N 1
ATOM 1758 C CA . SER B 1 71 ? -1.068 -14.445 -42.062 1 46.34 71 SER B CA 1
ATOM 1759 C C . SER B 1 71 ? -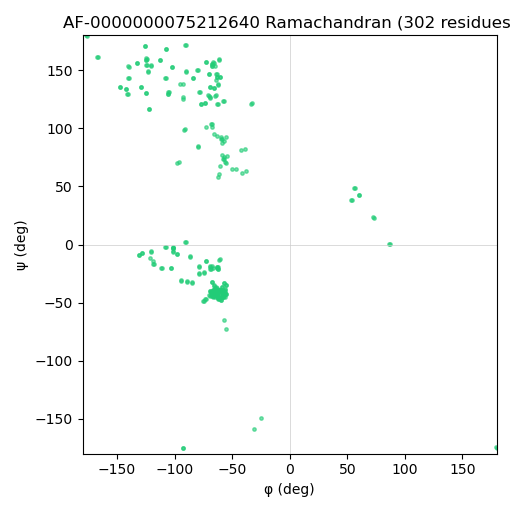1.696 -14.258 -40.688 1 46.34 71 SER B C 1
ATOM 1761 O O . SER B 1 71 ? -2.148 -13.164 -40.344 1 46.34 71 SER B O 1
ATOM 1763 N N . PHE B 1 72 ? -2.703 -15.094 -40.344 1 48.88 72 PHE B N 1
ATOM 1764 C CA . PHE B 1 72 ? -3.723 -15.266 -39.312 1 48.88 72 PHE B CA 1
ATOM 1765 C C . PHE B 1 72 ? -3.09 -15.305 -37.938 1 48.88 72 PHE B C 1
ATOM 1767 O O . PHE B 1 72 ? -2.449 -16.281 -37.562 1 48.88 72 PHE B O 1
ATOM 1774 N N . ILE B 1 73 ? -2.568 -14.156 -37.469 1 48 73 ILE B N 1
ATOM 1775 C CA . ILE B 1 73 ? -1.94 -13.914 -36.188 1 48 73 ILE B CA 1
ATOM 1776 C C . ILE B 1 73 ? -2.723 -14.633 -35.094 1 48 73 ILE B C 1
ATOM 1778 O O . ILE B 1 73 ? -3.871 -14.289 -34.812 1 48 73 ILE B O 1
ATOM 1782 N N . THR B 1 74 ? -2.768 -16.062 -35.25 1 46.75 74 THR B N 1
ATOM 1783 C CA . THR B 1 74 ? -3.389 -16.734 -34.125 1 46.75 74 THR B CA 1
ATOM 1784 C C . THR B 1 74 ? -2.699 -16.359 -32.812 1 46.75 74 THR B C 1
ATOM 1786 O O . THR B 1 74 ? -1.468 -16.344 -32.75 1 46.75 74 THR B O 1
ATOM 1789 N N . VAL B 1 75 ? -3.168 -15.43 -32.219 1 45.75 75 VAL B N 1
ATOM 1790 C CA . VAL B 1 75 ? -2.738 -15.047 -30.891 1 45.75 75 VAL B CA 1
ATOM 1791 C C . VAL B 1 75 ? -2.877 -16.234 -29.938 1 45.75 75 VAL B C 1
ATOM 1793 O O . VAL B 1 75 ? -3.979 -16.75 -29.734 1 45.75 75 VAL B O 1
ATOM 1796 N N . TRP B 1 76 ? -1.983 -17.266 -30.109 1 49.75 76 TRP B N 1
ATOM 1797 C CA . TRP B 1 76 ? -2.049 -18.266 -29.047 1 49.75 76 TRP B CA 1
ATOM 1798 C C . TRP B 1 76 ? -1.566 -17.672 -27.719 1 49.75 76 TRP B C 1
ATOM 1800 O O . TRP B 1 76 ? -0.58 -16.938 -27.688 1 49.75 76 TRP B O 1
ATOM 1810 N N . TYR B 1 77 ? -2.42 -17.359 -26.969 1 48.03 77 TYR B N 1
ATOM 1811 C CA . TYR B 1 77 ? -2.109 -16.922 -25.625 1 48.03 77 TYR B CA 1
ATOM 1812 C C . TYR B 1 77 ? -1.326 -18 -24.875 1 48.03 77 TYR B C 1
ATOM 1814 O O . TYR B 1 77 ? -1.695 -19.172 -24.891 1 48.03 77 TYR B O 1
ATOM 1822 N N . ASP B 1 78 ? -0.052 -18.234 -25.156 1 51.91 78 ASP B N 1
ATOM 1823 C CA . ASP B 1 78 ? 0.739 -19.094 -24.281 1 51.91 78 ASP B CA 1
ATOM 1824 C C . ASP B 1 78 ? 0.388 -18.844 -22.812 1 51.91 78 ASP B C 1
ATOM 1826 O O . ASP B 1 78 ? 0.634 -17.766 -22.281 1 51.91 78 ASP B O 1
ATOM 1830 N N . ILE B 1 79 ? -0.738 -19.516 -22.422 1 59.34 79 ILE B N 1
ATOM 1831 C CA . ILE B 1 79 ? -1.297 -19.375 -21.078 1 59.34 79 ILE B CA 1
ATOM 1832 C C . ILE B 1 79 ? -0.288 -19.859 -20.047 1 59.34 79 ILE B C 1
ATOM 1834 O O . ILE B 1 79 ? -0.149 -21.062 -19.828 1 59.34 79 ILE B O 1
ATOM 1838 N N . GLU B 1 80 ? 0.96 -19.266 -20 1 74.25 80 GLU B N 1
ATOM 1839 C CA . GLU B 1 80 ? 1.833 -19.562 -18.859 1 74.25 80 GLU B CA 1
ATOM 1840 C C . GLU B 1 80 ? 1.025 -19.781 -17.594 1 74.25 80 GLU B C 1
ATOM 1842 O O . GLU B 1 80 ? 0.077 -19.047 -17.312 1 74.25 80 GLU B O 1
ATOM 1847 N N . SER B 1 81 ? 1.298 -21 -17.141 1 83 81 SER B N 1
ATOM 1848 C CA . SER B 1 81 ? 0.644 -21.25 -15.852 1 83 81 SER B CA 1
ATOM 1849 C C . SER B 1 81 ? 1.134 -20.266 -14.789 1 83 81 SER B C 1
ATOM 1851 O O . SER B 1 81 ? 2.18 -19.641 -14.953 1 83 81 SER B O 1
ATOM 1853 N N . PHE B 1 82 ? 0.448 -20.109 -13.852 1 85.38 82 PHE B N 1
ATOM 1854 C CA . PHE B 1 82 ? 0.827 -19.266 -12.734 1 85.38 82 PHE B CA 1
ATOM 1855 C C . PHE B 1 82 ? 2.154 -19.703 -12.141 1 85.38 82 PHE B C 1
ATOM 1857 O O . PHE B 1 82 ? 3.025 -18.875 -11.859 1 85.38 82 PHE B O 1
ATOM 1864 N N . ASP B 1 83 ? 2.35 -20.953 -12.062 1 87.62 83 ASP B N 1
ATOM 1865 C CA . ASP B 1 83 ? 3.566 -21.5 -11.477 1 87.62 83 ASP B CA 1
ATOM 1866 C C . ASP B 1 83 ? 4.785 -21.188 -12.344 1 87.62 83 ASP B C 1
ATOM 1868 O O . ASP B 1 83 ? 5.848 -20.844 -11.82 1 87.62 83 ASP B O 1
ATOM 1872 N N . GLN B 1 84 ? 4.621 -21.359 -13.609 1 87.69 84 GLN B N 1
ATOM 1873 C CA . GLN B 1 84 ? 5.719 -21.047 -14.516 1 87.69 84 GLN B CA 1
ATOM 1874 C C . GLN B 1 84 ? 6.07 -19.562 -14.469 1 87.69 84 GLN B C 1
ATOM 1876 O O . GLN B 1 84 ? 7.246 -19.188 -14.492 1 87.69 84 GLN B O 1
ATOM 1881 N N . LYS B 1 85 ? 5.059 -18.75 -14.398 1 89.5 85 LYS B N 1
ATOM 1882 C CA . LYS B 1 85 ? 5.281 -17.312 -14.297 1 89.5 85 LYS B CA 1
ATOM 1883 C C . LYS B 1 85 ? 6.059 -16.969 -13.031 1 89.5 85 LYS B C 1
ATOM 1885 O O . LYS B 1 85 ? 6.953 -16.125 -13.055 1 89.5 85 LYS B O 1
ATOM 1890 N N . LEU B 1 86 ? 5.727 -17.641 -12.016 1 92.19 86 LEU B N 1
ATOM 1891 C CA . LEU B 1 86 ? 6.406 -17.406 -10.75 1 92.19 86 LEU B CA 1
ATOM 1892 C C . LEU B 1 86 ? 7.859 -17.859 -10.812 1 92.19 86 LEU B C 1
ATOM 1894 O O . LEU B 1 86 ? 8.75 -17.188 -10.273 1 92.19 86 LEU B O 1
ATOM 1898 N N . GLU B 1 87 ? 8.07 -18.984 -11.445 1 91.88 87 GLU B N 1
ATOM 1899 C CA . GLU B 1 87 ? 9.445 -19.469 -11.602 1 91.88 87 GLU B CA 1
ATOM 1900 C C . GLU B 1 87 ? 10.297 -18.453 -12.375 1 91.88 87 GLU B C 1
ATOM 1902 O O . GLU B 1 87 ? 11.453 -18.219 -12.023 1 91.88 87 GLU B O 1
ATOM 1907 N N . ASP B 1 88 ? 9.703 -17.906 -13.359 1 92.38 88 ASP B N 1
ATOM 1908 C CA . ASP B 1 88 ? 10.406 -16.891 -14.141 1 92.38 88 ASP B CA 1
ATOM 1909 C C . ASP B 1 88 ? 10.617 -15.617 -13.312 1 92.38 88 ASP B C 1
ATOM 1911 O O . ASP B 1 88 ? 11.695 -15.023 -13.352 1 92.38 88 ASP B O 1
ATOM 1915 N N . LEU B 1 89 ? 9.633 -15.258 -12.578 1 94.75 89 LEU B N 1
ATOM 1916 C CA . LEU B 1 89 ? 9.672 -14.062 -11.75 1 94.75 89 LEU B CA 1
ATOM 1917 C C . LEU B 1 89 ? 10.836 -14.117 -10.766 1 94.75 89 LEU B C 1
ATOM 1919 O O . LEU B 1 89 ? 11.555 -13.125 -10.594 1 94.75 89 LEU B O 1
ATOM 1923 N N . LEU B 1 90 ? 11.094 -15.211 -10.203 1 96.69 90 LEU B N 1
ATOM 1924 C CA . LEU B 1 90 ? 12.047 -15.359 -9.109 1 96.69 90 LEU B CA 1
ATOM 1925 C C . LEU B 1 90 ? 13.477 -15.133 -9.594 1 96.69 90 LEU B C 1
ATOM 1927 O O . LEU B 1 90 ? 14.344 -14.742 -8.812 1 96.69 90 LEU B O 1
ATOM 1931 N N . LYS B 1 91 ? 13.672 -15.281 -10.898 1 96.94 91 LYS B N 1
ATOM 1932 C CA . LYS B 1 91 ? 15.031 -15.219 -11.445 1 96.94 91 LYS B CA 1
ATOM 1933 C C . LYS B 1 91 ? 15.328 -13.836 -12.008 1 96.94 91 LYS B C 1
ATOM 1935 O O . LYS B 1 91 ? 16.484 -13.516 -12.297 1 96.94 91 LYS B O 1
ATOM 1940 N N . ILE B 1 92 ? 14.359 -12.984 -12.094 1 97.75 92 ILE B N 1
ATOM 1941 C CA . ILE B 1 92 ? 14.492 -11.664 -12.695 1 97.75 92 ILE B CA 1
ATOM 1942 C C . ILE B 1 92 ? 15.375 -10.781 -11.812 1 97.75 92 ILE B C 1
ATOM 1944 O O . ILE B 1 92 ? 15.25 -10.805 -10.586 1 97.75 92 ILE B O 1
ATOM 1948 N N . ASN B 1 93 ? 16.297 -10.062 -12.492 1 98.69 93 ASN B N 1
ATOM 1949 C CA . ASN B 1 93 ? 17.031 -9.016 -11.773 1 98.69 93 ASN B CA 1
ATOM 1950 C C . ASN B 1 93 ? 16.078 -7.934 -11.258 1 98.69 93 ASN B C 1
ATOM 1952 O O . ASN B 1 93 ? 15.18 -7.504 -11.977 1 98.69 93 ASN B O 1
ATOM 1956 N N . VAL B 1 94 ? 16.312 -7.496 -10.016 1 98.69 94 VAL B N 1
ATOM 1957 C CA . VAL B 1 94 ? 15.43 -6.551 -9.336 1 98.69 94 VAL B CA 1
ATOM 1958 C C . VAL B 1 94 ? 15.266 -5.293 -10.188 1 98.69 94 VAL B C 1
ATOM 1960 O O . VAL B 1 94 ? 14.18 -4.707 -10.234 1 98.69 94 VAL B O 1
ATOM 1963 N N . MET B 1 95 ? 16.266 -4.848 -10.906 1 98.31 95 MET B N 1
ATOM 1964 C CA . MET 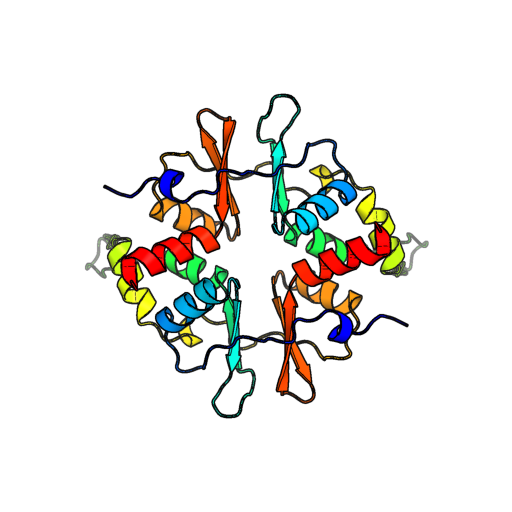B 1 95 ? 16.234 -3.584 -11.633 1 98.31 95 MET B CA 1
ATOM 1965 C C . MET B 1 95 ? 15.328 -3.678 -12.859 1 98.31 95 MET B C 1
ATOM 1967 O O . MET B 1 95 ? 14.961 -2.656 -13.445 1 98.31 95 MET B O 1
ATOM 1971 N N . GLU B 1 96 ? 14.93 -4.855 -13.289 1 97.75 96 GLU B N 1
ATOM 1972 C CA . GLU B 1 96 ? 14.047 -5.047 -14.43 1 97.75 96 GLU B CA 1
ATOM 1973 C C . GLU B 1 96 ? 12.602 -4.68 -14.078 1 97.75 96 GLU B C 1
ATOM 1975 O O . GLU B 1 96 ? 11.805 -4.355 -14.961 1 97.75 96 GLU B O 1
ATOM 1980 N N . LEU B 1 97 ? 12.297 -4.738 -12.766 1 97.38 97 LEU B N 1
ATOM 1981 C CA . LEU B 1 97 ? 10.93 -4.445 -12.352 1 97.38 97 LEU B CA 1
ATOM 1982 C C . LEU B 1 97 ? 10.867 -3.139 -11.57 1 97.38 97 LEU B C 1
ATOM 1984 O O . LEU B 1 97 ? 9.797 -2.537 -11.438 1 97.38 97 LEU B O 1
ATOM 1988 N N . ALA B 1 98 ? 11.984 -2.727 -11.055 1 97.81 98 ALA B N 1
ATOM 1989 C CA . ALA B 1 98 ? 12.055 -1.591 -10.133 1 97.81 98 ALA B CA 1
ATOM 1990 C C . ALA B 1 98 ? 11.836 -0.274 -10.875 1 97.81 98 ALA B C 1
ATOM 1992 O O . ALA B 1 98 ? 12.008 -0.206 -12.094 1 97.81 98 ALA B O 1
ATOM 1993 N N . THR B 1 99 ? 11.414 0.716 -10.07 1 95.94 99 THR B N 1
ATOM 1994 C CA . THR B 1 99 ? 11.508 2.092 -10.547 1 95.94 99 THR B CA 1
ATOM 1995 C C . THR B 1 99 ? 12.945 2.6 -10.461 1 95.94 99 THR B C 1
ATOM 1997 O O . THR B 1 99 ? 13.555 2.582 -9.391 1 95.94 99 THR B O 1
ATOM 2000 N N . THR B 1 100 ? 13.602 3.012 -11.484 1 92 100 THR B N 1
ATOM 2001 C CA . THR B 1 100 ? 15.008 3.414 -11.523 1 92 100 THR B CA 1
ATOM 2002 C C . THR B 1 100 ? 15.156 4.879 -11.117 1 92 100 THR B C 1
ATOM 2004 O O . THR B 1 100 ? 16.188 5.27 -10.562 1 92 100 THR B O 1
ATOM 2007 N N . LYS B 1 101 ? 14.344 5.781 -11.344 1 89.38 101 LYS B N 1
ATOM 2008 C CA . LYS B 1 101 ? 14.375 7.16 -10.867 1 89.38 101 LYS B CA 1
ATOM 2009 C C . LYS B 1 101 ? 13.516 7.332 -9.617 1 89.38 101 LYS B C 1
ATOM 2011 O O . LYS B 1 101 ? 12.516 8.055 -9.641 1 89.38 101 LYS B O 1
ATOM 2016 N N . ALA B 1 102 ? 14.133 6.703 -8.562 1 93.12 102 ALA B N 1
ATOM 2017 C CA . ALA B 1 102 ? 13.344 6.715 -7.332 1 93.12 102 ALA B CA 1
ATOM 2018 C C . ALA B 1 102 ? 13.188 8.141 -6.801 1 93.12 102 ALA B C 1
ATOM 2020 O O . ALA B 1 102 ? 14.148 8.906 -6.762 1 93.12 102 ALA B O 1
ATOM 2021 N N . ILE B 1 103 ? 12.047 8.5 -6.418 1 96.25 103 ILE B N 1
ATOM 2022 C CA . ILE B 1 103 ? 11.789 9.742 -5.699 1 96.25 103 ILE B CA 1
ATOM 2023 C C . ILE B 1 103 ? 12.359 9.648 -4.285 1 96.25 103 ILE B C 1
ATOM 2025 O O . ILE B 1 103 ? 12.195 8.625 -3.611 1 96.25 103 ILE B O 1
ATOM 2029 N N . THR B 1 104 ? 13.117 10.594 -3.926 1 97.94 104 THR B N 1
ATOM 2030 C CA . THR B 1 104 ? 13.633 10.68 -2.566 1 97.94 104 THR B CA 1
ATOM 2031 C C . THR B 1 104 ? 13.281 12.023 -1.936 1 97.94 104 THR B C 1
ATOM 2033 O O . THR B 1 104 ? 12.93 12.969 -2.639 1 97.94 104 THR B O 1
ATOM 2036 N N . VAL B 1 105 ? 13.297 12.047 -0.637 1 98.31 105 VAL B N 1
ATOM 2037 C CA . VAL B 1 105 ? 13.109 13.305 0.08 1 98.31 105 VAL B CA 1
ATOM 2038 C C . VAL B 1 105 ? 14.281 13.547 1.022 1 98.31 105 VAL B C 1
ATOM 2040 O O . VAL B 1 105 ? 14.938 12.602 1.466 1 98.31 105 VAL B O 1
ATOM 2043 N N . ASP B 1 106 ? 14.508 14.797 1.303 1 98.5 106 ASP B N 1
ATOM 2044 C CA . ASP B 1 106 ? 15.594 15.164 2.201 1 98.5 106 ASP B CA 1
ATOM 2045 C C . ASP B 1 106 ? 15.188 14.977 3.662 1 98.5 106 ASP B C 1
ATOM 2047 O O . ASP B 1 106 ? 14.031 15.203 4.023 1 98.5 106 ASP B O 1
ATOM 2051 N N . ILE B 1 107 ? 16.172 14.68 4.52 1 98.06 107 ILE B N 1
ATOM 2052 C CA . ILE B 1 107 ? 15.922 14.359 5.922 1 98.06 107 ILE B CA 1
ATOM 2053 C C . ILE B 1 107 ? 15.305 15.57 6.621 1 98.06 107 ILE B C 1
ATOM 2055 O O . ILE B 1 107 ? 14.609 15.422 7.629 1 98.06 107 ILE B O 1
ATOM 2059 N N . ASN B 1 108 ? 15.469 16.75 6.031 1 98.25 108 ASN B N 1
ATOM 2060 C CA . ASN B 1 108 ? 14.992 17.984 6.668 1 98.25 108 ASN B CA 1
ATOM 2061 C C . ASN B 1 108 ? 13.68 18.453 6.062 1 98.25 108 ASN B C 1
ATOM 2063 O O . ASN B 1 108 ? 13.117 19.469 6.488 1 98.25 108 ASN B O 1
ATOM 2067 N N . GLU B 1 109 ? 13.227 17.75 5.059 1 97.94 109 GLU B N 1
ATOM 2068 C CA . GLU B 1 109 ? 11.945 18.125 4.465 1 97.94 109 GLU B CA 1
ATOM 2069 C C . GLU B 1 109 ? 10.82 18.047 5.488 1 97.94 109 GLU B C 1
ATOM 2071 O O . GLU B 1 109 ? 10.812 17.172 6.348 1 97.94 109 GLU B O 1
ATOM 2076 N N . ALA B 1 110 ? 9.891 18.969 5.375 1 97.38 110 ALA B N 1
ATOM 2077 C CA . ALA B 1 110 ? 8.773 19.031 6.32 1 97.38 110 ALA B CA 1
ATOM 2078 C C . ALA B 1 110 ? 7.824 17.859 6.125 1 97.38 110 ALA B C 1
ATOM 2080 O O . ALA B 1 110 ? 7.574 17.422 4.996 1 97.38 110 ALA B O 1
ATOM 2081 N N . VAL B 1 111 ? 7.203 17.375 7.203 1 96.88 111 VAL B N 1
ATOM 2082 C CA . VAL B 1 111 ? 6.27 16.25 7.195 1 96.88 111 VAL B CA 1
ATOM 2083 C C . VAL B 1 111 ? 5.141 16.531 6.207 1 96.88 111 VAL B C 1
ATOM 2085 O O . VAL B 1 111 ? 4.754 15.648 5.438 1 96.88 111 VAL B O 1
ATOM 2088 N N . ASP B 1 112 ? 4.633 17.766 6.199 1 93.94 112 ASP B N 1
ATOM 2089 C CA . ASP B 1 112 ? 3.514 18.109 5.328 1 93.94 112 ASP B CA 1
ATOM 2090 C C . ASP B 1 112 ? 3.912 18.016 3.857 1 93.94 112 ASP B C 1
ATOM 2092 O O . ASP B 1 112 ? 3.131 17.531 3.029 1 93.94 112 ASP B O 1
ATOM 2096 N N . ASP B 1 113 ? 5.133 18.438 3.551 1 95.81 113 ASP B N 1
ATOM 2097 C CA . ASP B 1 113 ? 5.621 18.344 2.178 1 95.81 113 ASP B CA 1
ATOM 2098 C C . ASP B 1 113 ? 5.77 16.891 1.737 1 95.81 113 ASP B C 1
ATOM 2100 O O . ASP B 1 113 ? 5.434 16.547 0.604 1 95.81 113 ASP B O 1
ATOM 2104 N N . VAL B 1 114 ? 6.273 16.078 2.623 1 97.56 114 VAL B N 1
ATOM 2105 C CA . VAL B 1 114 ? 6.453 14.672 2.309 1 97.56 114 VAL B CA 1
ATOM 2106 C C . VAL B 1 114 ? 5.094 14 2.135 1 97.56 114 VAL B C 1
ATOM 2108 O O . VAL B 1 114 ? 4.906 13.18 1.233 1 97.56 114 VAL B O 1
ATOM 2111 N N . ALA B 1 115 ? 4.121 14.359 2.988 1 96.31 115 ALA B N 1
ATOM 2112 C CA . ALA B 1 115 ? 2.762 13.852 2.82 1 96.31 115 ALA B CA 1
ATOM 2113 C C . ALA B 1 115 ? 2.217 14.188 1.437 1 96.31 115 ALA B C 1
ATOM 2115 O O . ALA B 1 115 ? 1.599 13.344 0.781 1 96.31 115 ALA B O 1
ATOM 2116 N N . ARG B 1 116 ? 2.512 15.383 1.016 1 95.12 116 ARG B N 1
ATOM 2117 C CA . ARG B 1 116 ? 2.059 15.812 -0.302 1 95.12 116 ARG B CA 1
ATOM 2118 C C . ARG B 1 116 ? 2.748 15.023 -1.407 1 95.12 116 ARG B C 1
ATOM 2120 O O . ARG B 1 116 ? 2.119 14.664 -2.406 1 95.12 116 ARG B O 1
ATOM 2127 N N . VAL B 1 117 ? 4 14.734 -1.282 1 96.5 117 VAL B N 1
ATOM 2128 C CA . VAL B 1 117 ? 4.742 13.938 -2.25 1 96.5 117 VAL B CA 1
ATOM 2129 C C . VAL B 1 117 ? 4.113 12.547 -2.361 1 96.5 117 VAL B C 1
ATOM 2131 O O . VAL B 1 117 ? 3.844 12.07 -3.465 1 96.5 117 VAL B O 1
ATOM 2134 N N . LEU B 1 118 ? 3.812 11.914 -1.206 1 97.38 118 LEU B N 1
ATOM 2135 C CA . LEU B 1 118 ? 3.229 10.578 -1.193 1 97.38 118 LEU B CA 1
ATOM 2136 C C . LEU B 1 118 ? 1.868 10.578 -1.885 1 97.38 118 LEU B C 1
ATOM 2138 O O . LEU B 1 118 ? 1.544 9.641 -2.619 1 97.38 118 LEU B O 1
ATOM 2142 N N . GLY B 1 119 ? 1.106 11.586 -1.661 1 96.19 119 GLY B N 1
ATOM 2143 C CA . GLY B 1 119 ? -0.214 11.68 -2.26 1 96.19 119 GLY B CA 1
ATOM 2144 C C . GLY B 1 119 ? -0.174 11.992 -3.746 1 96.19 119 GLY B C 1
ATOM 2145 O O . GLY B 1 119 ? -0.847 11.336 -4.539 1 96.19 119 GLY B O 1
ATOM 2146 N N . LYS B 1 120 ? 0.617 12.969 -4.168 1 95.25 120 LYS B N 1
ATOM 2147 C CA . LYS B 1 120 ? 0.689 13.438 -5.551 1 95.25 120 LYS B CA 1
ATOM 2148 C C . LYS B 1 120 ? 1.289 12.367 -6.461 1 95.25 120 LYS B C 1
ATOM 2150 O O . LYS B 1 120 ? 0.814 12.164 -7.582 1 95.25 120 LYS B O 1
ATOM 2155 N N . LYS B 1 121 ? 2.289 11.727 -5.949 1 95.12 121 LYS B N 1
ATOM 2156 C CA . LYS B 1 121 ? 2.992 10.742 -6.762 1 95.12 121 LYS B CA 1
ATOM 2157 C C . LYS B 1 121 ? 2.326 9.367 -6.664 1 95.12 121 LYS B C 1
ATOM 2159 O O . LYS B 1 121 ? 2.682 8.445 -7.395 1 95.12 121 LYS B O 1
ATOM 2164 N N . LYS B 1 122 ? 1.377 9.25 -5.715 1 94.44 122 LYS B N 1
ATOM 2165 C CA . LYS B 1 122 ? 0.624 8.016 -5.504 1 94.44 122 LYS B CA 1
ATOM 2166 C C . LYS B 1 122 ? 1.553 6.859 -5.152 1 94.44 122 LYS B C 1
ATOM 2168 O O . LYS B 1 122 ? 1.433 5.77 -5.711 1 94.44 122 LYS B O 1
ATOM 2173 N N . ILE B 1 123 ? 2.518 7.191 -4.266 1 95.81 123 ILE B N 1
ATOM 2174 C CA . ILE B 1 123 ? 3.436 6.164 -3.791 1 95.81 123 ILE B CA 1
ATOM 2175 C C . ILE B 1 123 ? 3.205 5.906 -2.305 1 95.81 123 ILE B C 1
ATOM 2177 O O . ILE B 1 123 ? 2.689 6.773 -1.593 1 95.81 123 ILE B O 1
ATOM 2181 N N . LYS B 1 124 ? 3.621 4.742 -1.819 1 96.5 124 LYS B N 1
ATOM 2182 C CA . LYS B 1 124 ? 3.334 4.324 -0.45 1 96.5 124 LYS B CA 1
ATOM 2183 C C . LYS B 1 124 ? 4.484 4.68 0.486 1 96.5 124 LYS B C 1
ATOM 2185 O O . LYS B 1 124 ? 4.281 4.863 1.688 1 96.5 124 LYS B O 1
ATOM 2190 N N . LYS B 1 125 ? 5.66 4.664 -0.12 1 97.5 125 LYS B N 1
ATOM 2191 C CA . LYS B 1 125 ? 6.887 4.914 0.633 1 97.5 125 LYS B CA 1
ATOM 2192 C C . LYS B 1 125 ? 7.863 5.766 -0.174 1 97.5 125 LYS B C 1
ATOM 2194 O O . LYS B 1 125 ? 7.855 5.727 -1.406 1 97.5 125 LYS B O 1
ATOM 2199 N N . VAL B 1 126 ? 8.648 6.445 0.585 1 98.25 126 VAL B N 1
ATOM 2200 C CA . VAL B 1 126 ? 9.68 7.238 -0.066 1 98.25 126 VAL B CA 1
ATOM 2201 C C . VAL B 1 126 ? 10.977 7.168 0.745 1 98.25 126 VAL B C 1
ATOM 2203 O O . VAL B 1 126 ? 10.953 7.312 1.97 1 98.25 126 VAL B O 1
ATOM 2206 N N . PRO B 1 127 ? 12.109 6.852 0.083 1 98.38 127 PRO B N 1
ATOM 2207 C CA . PRO B 1 127 ? 13.391 6.91 0.789 1 98.38 127 PRO B CA 1
ATOM 2208 C C . PRO B 1 127 ? 13.734 8.32 1.258 1 98.38 127 PRO B C 1
ATOM 2210 O O . PRO B 1 127 ? 13.43 9.297 0.572 1 98.38 127 PRO B O 1
ATOM 2213 N N . VAL B 1 128 ? 14.328 8.367 2.371 1 98.56 128 VAL B N 1
ATOM 2214 C CA . VAL B 1 128 ? 14.859 9.617 2.902 1 98.56 128 VAL B CA 1
ATOM 2215 C C . VAL B 1 128 ? 16.391 9.633 2.764 1 98.56 128 VAL B C 1
ATOM 2217 O O . VAL B 1 128 ? 17.047 8.648 3.092 1 98.56 128 VAL B O 1
ATOM 2220 N N . GLU B 1 129 ? 16.891 10.711 2.232 1 97.62 129 GLU B N 1
ATOM 2221 C CA . GLU B 1 129 ? 18.328 10.789 2.014 1 97.62 129 GLU B CA 1
ATOM 2222 C C . GLU B 1 129 ? 18.938 12 2.721 1 97.62 129 GLU B C 1
ATOM 2224 O O . GLU B 1 129 ? 18.234 12.969 3.018 1 97.62 129 GLU B O 1
ATOM 2229 N N . GLU B 1 130 ? 20.109 11.906 3.139 1 96.44 130 GLU B N 1
ATOM 2230 C CA . GLU B 1 130 ? 20.984 12.992 3.588 1 96.44 130 GLU B CA 1
ATOM 2231 C C . GLU B 1 130 ? 22.266 13.039 2.777 1 96.44 130 GLU B C 1
ATOM 2233 O O . GLU B 1 130 ? 23.062 12.094 2.801 1 96.44 130 GLU B O 1
ATOM 2238 N N . ASN B 1 131 ? 22.5 14.109 2.053 1 93.5 131 ASN B N 1
ATOM 2239 C CA . ASN B 1 131 ? 23.672 14.266 1.21 1 93.5 131 ASN B CA 1
ATOM 2240 C C . ASN B 1 131 ? 23.828 13.094 0.242 1 93.5 131 ASN B C 1
ATOM 2242 O O . ASN B 1 131 ? 24.922 12.531 0.111 1 93.5 131 ASN B O 1
ATOM 2246 N N . GLY B 1 132 ? 22.672 12.594 -0.29 1 90.69 132 GLY B N 1
ATOM 2247 C CA . GLY B 1 132 ? 22.672 11.578 -1.326 1 90.69 132 GLY B CA 1
ATOM 2248 C C . GLY B 1 132 ? 22.734 10.164 -0.772 1 90.69 132 GLY B C 1
ATOM 2249 O O . GLY B 1 132 ? 22.688 9.195 -1.53 1 90.69 132 GLY B O 1
ATOM 2250 N N . LYS B 1 133 ? 22.766 10.125 0.518 1 94.12 133 LYS B N 1
ATOM 2251 C CA . LYS B 1 133 ? 22.844 8.812 1.146 1 94.12 133 LYS B CA 1
ATOM 2252 C C . LYS B 1 133 ? 21.531 8.438 1.815 1 94.12 133 LYS B C 1
ATOM 2254 O O . LYS B 1 133 ? 20.875 9.281 2.438 1 94.12 133 LYS B O 1
ATOM 2259 N N . LEU B 1 134 ? 21.234 7.172 1.713 1 97 134 LEU B N 1
ATOM 2260 C CA . LEU B 1 134 ? 20.016 6.656 2.311 1 97 134 LEU B CA 1
ATOM 2261 C C 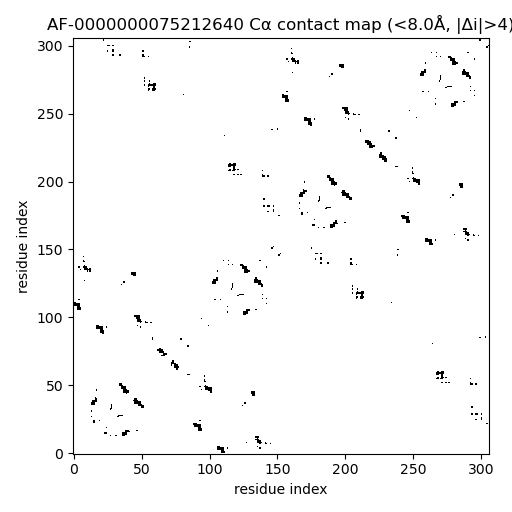. LEU B 1 134 ? 20.094 6.684 3.832 1 97 134 LEU B C 1
ATOM 2263 O O . LEU B 1 134 ? 21.031 6.125 4.418 1 97 134 LEU B O 1
ATOM 2267 N N . VAL B 1 135 ? 19.078 7.316 4.48 1 96.88 135 VAL B N 1
ATOM 2268 C CA . VAL B 1 135 ? 19.156 7.402 5.938 1 96.88 135 VAL B CA 1
ATOM 2269 C C . VAL B 1 135 ? 17.828 6.957 6.555 1 96.88 135 VAL B C 1
ATOM 2271 O O . VAL B 1 135 ? 17.719 6.82 7.773 1 96.88 135 VAL B O 1
ATOM 2274 N N . GLY B 1 136 ? 16.812 6.758 5.781 1 97.75 136 GLY B N 1
ATOM 2275 C CA . GLY B 1 136 ? 15.516 6.352 6.305 1 97.75 136 GLY B CA 1
ATOM 2276 C C . GLY B 1 136 ? 14.484 6.082 5.223 1 97.75 136 GLY B C 1
ATOM 2277 O O . GLY B 1 136 ? 14.805 6.141 4.031 1 97.75 136 GLY B O 1
ATOM 2278 N N . VAL B 1 137 ? 13.359 5.719 5.59 1 98.44 137 VAL B N 1
ATOM 2279 C CA . VAL B 1 137 ? 12.188 5.551 4.73 1 98.44 137 VAL B CA 1
ATOM 2280 C C . VAL B 1 137 ? 10.945 6.062 5.445 1 98.44 137 VAL B C 1
ATOM 2282 O O . VAL B 1 137 ? 10.82 5.934 6.664 1 98.44 137 VAL B O 1
ATOM 2285 N N . VAL B 1 138 ? 10.078 6.645 4.727 1 98.44 138 VAL B N 1
ATOM 2286 C CA . VAL B 1 138 ? 8.797 7.074 5.277 1 98.44 138 VAL B CA 1
ATOM 2287 C C . VAL B 1 138 ? 7.66 6.469 4.461 1 98.44 138 VAL B C 1
ATOM 2289 O O . VAL B 1 138 ? 7.691 6.488 3.227 1 98.44 138 VAL B O 1
ATOM 2292 N N . SER B 1 139 ? 6.711 5.867 5.145 1 97.69 139 SER B N 1
ATOM 2293 C CA . SER B 1 139 ? 5.512 5.328 4.516 1 97.69 139 SER B CA 1
ATOM 2294 C C . SER B 1 139 ? 4.289 6.18 4.836 1 97.69 139 SER B C 1
ATOM 2296 O O . SER B 1 139 ? 4.344 7.051 5.711 1 97.69 139 SER B O 1
ATOM 2298 N N . ARG B 1 140 ? 3.223 5.93 4.148 1 97.56 140 ARG B N 1
ATOM 2299 C CA . ARG B 1 140 ? 1.946 6.566 4.453 1 97.56 140 ARG B CA 1
ATOM 2300 C C . ARG B 1 140 ? 1.529 6.289 5.895 1 97.56 140 ARG B C 1
ATOM 2302 O O . ARG B 1 140 ? 0.944 7.152 6.555 1 97.56 140 ARG B O 1
ATOM 2309 N N . SER B 1 141 ? 1.877 5.121 6.387 1 97.31 141 SER B N 1
ATOM 2310 C CA . SER B 1 141 ? 1.531 4.773 7.758 1 97.31 141 SER B CA 1
ATOM 2311 C C . SER B 1 141 ? 2.248 5.676 8.758 1 97.31 141 SER B C 1
ATOM 2313 O O . SER B 1 141 ? 1.697 6.008 9.812 1 97.31 141 SER B O 1
ATOM 2315 N N . ASN B 1 142 ? 3.463 6.039 8.516 1 97.69 142 ASN B N 1
ATOM 2316 C CA . ASN B 1 142 ? 4.168 6.98 9.375 1 97.69 142 ASN B CA 1
ATOM 2317 C C . ASN B 1 142 ? 3.436 8.312 9.469 1 97.69 142 ASN B C 1
ATOM 2319 O O . ASN B 1 142 ? 3.291 8.875 10.555 1 97.69 142 ASN B O 1
ATOM 2323 N N . ILE B 1 143 ? 2.984 8.773 8.297 1 97.38 143 ILE B N 1
ATOM 2324 C CA . ILE B 1 143 ? 2.279 10.055 8.242 1 97.38 143 ILE B CA 1
ATOM 2325 C C . ILE B 1 143 ? 0.963 9.945 9.008 1 97.38 143 ILE B C 1
ATOM 2327 O O . ILE B 1 143 ? 0.614 10.844 9.781 1 97.38 143 ILE B O 1
ATOM 2331 N N . ILE B 1 144 ? 0.262 8.883 8.797 1 97.5 144 ILE B N 1
ATOM 2332 C CA . ILE B 1 144 ? -1.031 8.688 9.445 1 97.5 144 ILE B CA 1
ATOM 2333 C C . ILE B 1 144 ? -0.85 8.625 10.961 1 97.5 144 ILE B C 1
ATOM 2335 O O . ILE B 1 144 ? -1.618 9.234 11.703 1 97.5 144 ILE B O 1
ATOM 2339 N N . ARG B 1 145 ? 0.113 7.887 11.414 1 97.38 145 ARG B N 1
ATOM 2340 C CA . ARG B 1 145 ? 0.399 7.832 12.844 1 97.38 145 ARG B CA 1
ATOM 2341 C C . ARG B 1 145 ? 0.705 9.219 13.398 1 97.38 145 ARG B C 1
ATOM 2343 O O . ARG B 1 145 ? 0.243 9.578 14.484 1 97.38 145 ARG B O 1
ATOM 2350 N N . TYR B 1 146 ? 1.46 9.969 12.648 1 96.38 146 TYR B N 1
ATOM 2351 C CA . TYR B 1 146 ? 1.785 11.344 13.016 1 96.38 146 TYR B CA 1
ATOM 2352 C C . TYR B 1 146 ? 0.522 12.188 13.164 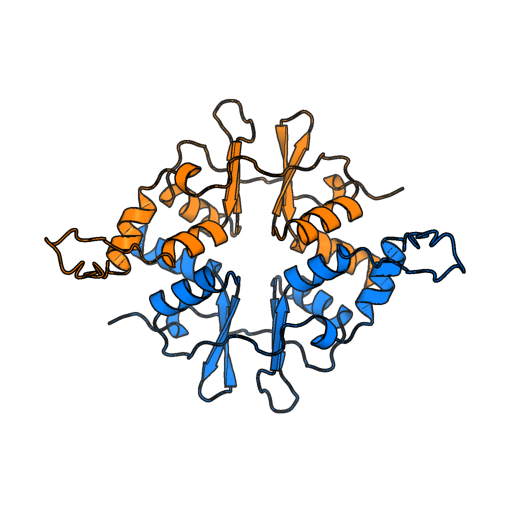1 96.38 146 TYR B C 1
ATOM 2354 O O . TYR B 1 146 ? 0.378 12.938 14.133 1 96.38 146 TYR B O 1
ATOM 2362 N N . ILE B 1 147 ? -0.403 12.062 12.219 1 94.81 147 ILE B N 1
ATOM 2363 C CA . ILE B 1 147 ? -1.65 12.82 12.234 1 94.81 147 ILE B CA 1
ATOM 2364 C C . ILE B 1 147 ? -2.475 12.438 13.461 1 94.81 147 ILE B C 1
ATOM 2366 O O . ILE B 1 147 ? -2.992 13.305 14.164 1 94.81 147 ILE B O 1
ATOM 2370 N N . VAL B 1 148 ? -2.59 11.164 13.766 1 95.88 148 VAL B N 1
ATOM 2371 C CA . VAL B 1 148 ? -3.389 10.68 14.883 1 95.88 148 VAL B CA 1
ATOM 2372 C C . VAL B 1 148 ? -2.785 11.164 16.203 1 95.88 148 VAL B C 1
ATOM 2374 O O . VAL B 1 148 ? -3.506 11.633 17.078 1 95.88 148 VAL B O 1
ATOM 2377 N N . GLN B 1 149 ? -1.528 11.109 16.328 1 93.25 149 GLN B N 1
ATOM 2378 C CA . GLN B 1 149 ? -0.837 11.539 17.547 1 93.25 149 GLN B CA 1
ATOM 2379 C C . GLN B 1 149 ? -0.993 13.039 17.766 1 93.25 149 GLN B C 1
ATOM 2381 O O . GLN B 1 149 ? -1.188 13.484 18.891 1 93.25 149 GLN B O 1
ATOM 2386 N N . LYS B 1 150 ? -1.016 13.797 16.734 1 89.88 150 LYS B N 1
ATOM 2387 C CA . LYS B 1 150 ? -1.016 15.258 16.844 1 89.88 150 LYS B CA 1
ATOM 2388 C C . LYS B 1 150 ? -2.439 15.797 16.938 1 89.88 150 LYS B C 1
ATOM 2390 O O . LYS B 1 150 ? -2.684 16.797 17.609 1 89.88 150 LYS B O 1
ATOM 2395 N N . HIS B 1 151 ? -3.334 15.078 16.266 1 88.25 151 HIS B N 1
ATOM 2396 C CA . HIS B 1 151 ? -4.633 15.727 16.109 1 88.25 151 HIS B CA 1
ATOM 2397 C C . HIS B 1 151 ? -5.742 14.898 16.766 1 88.25 151 HIS B C 1
ATOM 2399 O O . HIS B 1 151 ? -6.875 15.359 16.891 1 88.25 151 HIS B O 1
ATOM 2405 N N . LEU B 1 152 ? -5.527 13.695 17.109 1 86.88 152 LEU B N 1
ATOM 2406 C CA . LEU B 1 152 ? -6.566 12.867 17.703 1 86.88 152 LEU B CA 1
ATOM 2407 C C . LEU B 1 152 ? -6.18 12.445 19.125 1 86.88 152 LEU B C 1
ATOM 2409 O O . LEU B 1 152 ? -7 11.898 19.859 1 86.88 152 LEU B O 1
ATOM 2413 N N . SER B 1 153 ? -4.895 12.562 19.516 1 75.12 153 SER B N 1
ATOM 2414 C CA . SER B 1 153 ? -4.531 12.305 20.906 1 75.12 153 SER B CA 1
ATOM 2415 C C . SER B 1 153 ? -4.715 13.555 21.766 1 75.12 153 SER B C 1
ATOM 2417 O O . SER B 1 153 ? -4.629 14.68 21.25 1 75.12 153 SER B O 1
#